Protein AF-X1GPV7-F1 (afdb_monomer_lite)

Foldseek 3Di:
DCVPQVQFQDQCCVVVNQADPVRQGDPDGTNCVSVCLVVWAQKKKKWWAAQNDIWIFMGGNVVVVVCVVVVHPDDDTHTDDPVRDCQQPDDQNDGDDHTDMDIDGPRTDPPPDDPLLVVLLVVLVFFVCDDVVNPHWDDDSNHTRDNCSVPPLCQFQEKEWEDPVQVVSPVNHDPVRHPYYDYDYQWDWDDDPVGIDIFGKGWMKTFGPDLVSQDDPPDRQLAEFEAESRGTDGTHPLVVDPPPDPRSSGMGIYMYGHD

Organism: NCBI:txid412755

Radius of gyration: 21.91 Å; chains: 1; bounding box: 56×46×63 Å

Structure (mmCIF, N/CA/C/O backbone):
data_AF-X1GPV7-F1
#
_entry.id   AF-X1GPV7-F1
#
loop_
_atom_site.group_PDB
_atom_site.id
_atom_site.type_symbol
_atom_site.label_atom_id
_atom_site.label_alt_id
_atom_site.label_comp_id
_atom_site.label_asym_id
_atom_site.label_entity_id
_atom_site.label_seq_id
_atom_site.pdbx_PDB_ins_code
_atom_site.Cartn_x
_atom_site.Cartn_y
_atom_site.Cartn_z
_atom_site.occupancy
_atom_site.B_iso_or_equiv
_atom_site.auth_seq_id
_atom_site.auth_comp_id
_atom_site.auth_asym_id
_atom_site.auth_atom_id
_atom_site.pdbx_PDB_model_num
ATOM 1 N N . MET A 1 1 ? 16.821 -10.911 -16.743 1.00 67.69 1 MET A N 1
ATOM 2 C CA . MET A 1 1 ? 15.835 -9.874 -17.139 1.00 67.69 1 MET A CA 1
ATOM 3 C C . MET A 1 1 ? 14.692 -10.424 -18.002 1.00 67.69 1 MET A C 1
ATOM 5 O O . MET A 1 1 ? 13.543 -10.336 -17.578 1.00 67.69 1 MET A O 1
ATOM 9 N N . ASN A 1 2 ? 14.990 -11.048 -19.150 1.00 68.81 2 ASN A N 1
ATOM 10 C CA . ASN A 1 2 ? 13.993 -11.491 -20.143 1.00 68.81 2 ASN A CA 1
ATOM 11 C C . ASN A 1 2 ? 12.962 -12.504 -19.619 1.00 68.81 2 ASN A C 1
ATOM 13 O O . ASN A 1 2 ? 11.771 -12.256 -19.743 1.00 68.81 2 ASN A O 1
ATOM 17 N N . GLY A 1 3 ? 13.394 -13.586 -18.962 1.00 66.88 3 GLY A N 1
ATOM 18 C CA . GLY A 1 3 ? 12.487 -14.616 -18.423 1.00 66.88 3 GLY A CA 1
ATOM 19 C C . GLY A 1 3 ? 11.784 -14.255 -17.108 1.00 66.88 3 GLY A C 1
ATOM 20 O O . GLY A 1 3 ? 11.125 -15.102 -16.520 1.00 66.88 3 GLY A O 1
ATOM 21 N N . LYS A 1 4 ? 11.974 -13.029 -16.596 1.00 72.38 4 LYS A N 1
ATOM 22 C CA . LYS A 1 4 ? 11.347 -12.568 -15.347 1.00 72.38 4 LYS A CA 1
ATOM 23 C C . LYS A 1 4 ? 10.620 -11.250 -15.540 1.00 72.38 4 LYS A C 1
ATOM 25 O O . LYS A 1 4 ? 9.398 -11.229 -15.521 1.00 72.38 4 LYS A O 1
ATOM 30 N N . TYR A 1 5 ? 11.334 -10.131 -15.688 1.00 72.75 5 TYR A N 1
ATOM 31 C CA . TYR A 1 5 ? 10.710 -8.803 -15.713 1.00 72.75 5 TYR A CA 1
ATOM 32 C C . TYR A 1 5 ? 9.799 -8.635 -16.936 1.00 72.75 5 TYR A C 1
ATOM 34 O O . T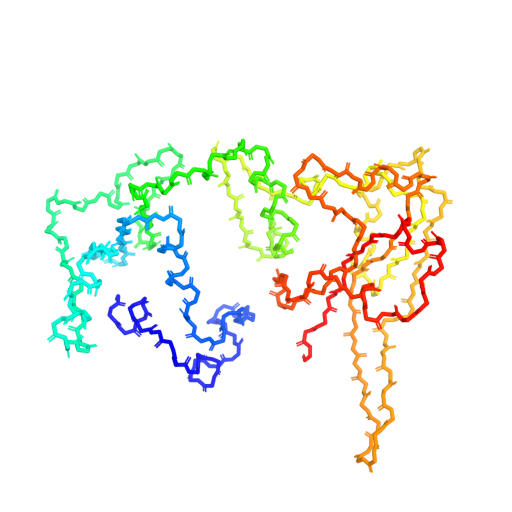YR A 1 5 ? 8.635 -8.290 -16.757 1.00 72.75 5 TYR A O 1
ATOM 42 N N . LEU A 1 6 ? 10.285 -8.977 -18.134 1.00 75.75 6 LEU A N 1
ATOM 43 C CA . LEU A 1 6 ? 9.532 -8.833 -19.387 1.00 75.75 6 LEU A CA 1
ATOM 44 C C . LEU A 1 6 ? 8.440 -9.891 -19.588 1.00 75.75 6 LEU A C 1
ATOM 46 O O . LEU A 1 6 ? 7.520 -9.677 -20.371 1.00 75.75 6 LEU A O 1
ATOM 50 N N . THR A 1 7 ? 8.494 -11.011 -18.868 1.00 73.69 7 THR A N 1
ATOM 51 C CA . THR A 1 7 ? 7.425 -12.011 -18.898 1.00 73.69 7 THR A CA 1
ATOM 52 C C . THR A 1 7 ? 6.239 -11.521 -18.062 1.00 73.69 7 THR A C 1
ATOM 54 O O . THR A 1 7 ? 6.353 -11.247 -16.858 1.00 73.69 7 THR A O 1
ATOM 57 N N . VAL A 1 8 ? 5.083 -11.385 -18.709 1.00 77.31 8 VAL A N 1
ATOM 58 C CA . VAL A 1 8 ? 3.819 -10.929 -18.115 1.00 77.31 8 VAL A CA 1
ATOM 59 C C . VAL A 1 8 ? 2.678 -11.840 -18.562 1.00 77.31 8 VAL A C 1
ATOM 61 O O . VAL A 1 8 ? 2.784 -12.514 -19.579 1.00 77.31 8 VAL A O 1
ATOM 64 N N . GLY A 1 9 ? 1.587 -11.880 -17.798 1.00 73.31 9 GLY A N 1
ATOM 65 C CA . GLY A 1 9 ? 0.371 -12.609 -18.172 1.00 73.31 9 GLY A CA 1
ATOM 66 C C . GLY A 1 9 ? 0.375 -14.110 -17.865 1.00 73.31 9 GLY A C 1
ATOM 67 O O . GLY A 1 9 ? -0.641 -14.757 -18.091 1.00 73.31 9 GLY A O 1
ATOM 68 N N . TYR A 1 10 ? 1.456 -14.657 -17.305 1.00 76.56 10 TYR A N 1
ATOM 69 C CA . TYR A 1 10 ? 1.544 -16.065 -16.901 1.00 76.56 10 TYR A CA 1
ATOM 70 C C . TYR A 1 10 ? 1.054 -16.288 -15.466 1.00 76.56 10 TYR A C 1
ATOM 72 O O . TYR A 1 10 ? 1.092 -15.373 -14.643 1.00 76.56 10 TYR A O 1
ATOM 80 N N . GLU A 1 11 ? 0.619 -17.505 -15.134 1.00 81.12 11 GLU A N 1
ATOM 81 C CA . GLU A 1 11 ? 0.198 -17.856 -13.775 1.00 81.12 11 GLU A CA 1
ATOM 82 C C . GLU A 1 11 ? 1.393 -18.027 -12.835 1.00 81.12 11 GLU A C 1
ATOM 84 O O . GLU A 1 11 ? 1.861 -19.129 -12.558 1.00 81.12 11 GLU A O 1
ATOM 89 N N . LYS A 1 12 ? 1.892 -16.902 -12.325 1.00 80.88 12 LYS A N 1
ATOM 90 C CA . LYS A 1 12 ? 3.106 -16.854 -11.516 1.00 80.88 12 LYS A CA 1
ATOM 91 C C . LYS A 1 12 ? 3.065 -17.812 -10.329 1.00 80.88 12 LYS A C 1
ATOM 93 O O . LYS A 1 12 ? 4.035 -18.517 -10.116 1.00 80.88 12 LYS A O 1
ATOM 98 N N . ARG A 1 13 ? 1.964 -17.846 -9.576 1.00 82.06 13 ARG A N 1
ATOM 99 C CA . ARG A 1 13 ? 1.864 -18.694 -8.374 1.00 82.06 13 ARG A CA 1
ATOM 100 C C . ARG A 1 13 ? 1.751 -20.186 -8.693 1.00 82.06 13 ARG A C 1
ATOM 102 O O . ARG A 1 13 ? 2.217 -21.009 -7.921 1.00 82.06 13 ARG A O 1
ATOM 109 N N . THR A 1 14 ? 1.183 -20.525 -9.847 1.00 82.31 14 THR A N 1
ATOM 110 C CA . THR A 1 14 ? 1.118 -21.909 -10.328 1.00 82.31 14 THR A CA 1
ATOM 111 C C . THR A 1 14 ? 2.509 -22.410 -10.728 1.00 82.31 14 THR A C 1
ATOM 113 O O . THR A 1 14 ? 2.840 -23.564 -10.487 1.00 82.31 14 THR A O 1
ATOM 116 N N . ILE A 1 15 ? 3.336 -21.539 -11.322 1.00 81.06 15 ILE A N 1
ATOM 117 C CA . ILE A 1 15 ? 4.656 -21.903 -11.864 1.00 81.06 15 ILE A CA 1
ATOM 118 C C . ILE A 1 15 ? 5.785 -21.748 -10.835 1.00 81.06 15 ILE A C 1
ATOM 120 O O . ILE A 1 15 ? 6.639 -22.619 -10.720 1.00 81.06 15 ILE A O 1
ATOM 124 N N . GLU A 1 16 ? 5.819 -20.632 -10.107 1.00 81.38 16 GLU A N 1
ATOM 125 C CA . GLU A 1 16 ? 6.878 -20.290 -9.141 1.00 81.38 16 GLU A CA 1
ATOM 126 C C . GLU A 1 16 ? 6.516 -20.686 -7.700 1.00 81.38 16 GLU A C 1
ATOM 128 O O . GLU A 1 16 ? 7.307 -20.462 -6.787 1.00 81.38 16 GLU A O 1
ATOM 133 N N . GLY A 1 17 ? 5.331 -21.264 -7.486 1.00 84.19 17 GLY A N 1
ATOM 134 C CA . GLY A 1 17 ? 4.800 -21.571 -6.163 1.00 84.19 17 GLY A CA 1
ATOM 135 C C . GLY A 1 17 ? 4.195 -20.355 -5.460 1.00 84.19 17 GLY A C 1
ATOM 136 O O . GLY A 1 17 ? 4.092 -19.257 -6.008 1.00 84.19 17 GLY A O 1
ATOM 137 N N . ASP A 1 18 ? 3.761 -20.550 -4.217 1.00 86.38 18 ASP A N 1
ATOM 138 C CA . ASP A 1 18 ? 3.032 -19.522 -3.471 1.00 86.38 18 ASP A CA 1
ATOM 139 C C . ASP A 1 18 ? 3.912 -18.534 -2.706 1.00 86.38 18 ASP A C 1
ATOM 141 O O . ASP A 1 18 ? 3.433 -17.460 -2.332 1.00 86.38 18 ASP A O 1
ATOM 145 N N . ASN A 1 19 ? 5.191 -18.858 -2.521 1.00 87.50 19 ASN A N 1
ATOM 146 C CA . ASN A 1 19 ? 6.132 -18.110 -1.696 1.00 87.50 19 ASN A CA 1
ATOM 147 C C . ASN A 1 19 ? 7.397 -17.750 -2.486 1.00 87.50 19 ASN A C 1
ATOM 149 O O . ASN A 1 19 ? 7.758 -18.409 -3.456 1.00 87.50 19 ASN A O 1
ATOM 153 N N . THR A 1 20 ? 8.079 -16.683 -2.078 1.00 83.50 20 THR A N 1
ATOM 154 C CA . THR A 1 20 ? 9.453 -16.401 -2.509 1.00 83.50 20 THR A CA 1
ATOM 155 C C . THR A 1 20 ? 10.418 -17.438 -1.932 1.00 83.50 20 THR A C 1
ATOM 157 O O . THR A 1 20 ? 10.082 -18.096 -0.952 1.00 83.50 20 THR A O 1
ATOM 160 N N . ASN A 1 21 ? 11.651 -17.493 -2.445 1.00 82.06 21 ASN A N 1
ATOM 161 C CA . ASN A 1 21 ? 12.720 -18.333 -1.885 1.00 82.06 21 ASN A CA 1
ATOM 162 C C . ASN A 1 21 ? 12.944 -18.103 -0.376 1.00 82.06 21 ASN A C 1
ATOM 164 O O . ASN A 1 21 ? 13.187 -19.055 0.349 1.00 82.06 21 ASN A O 1
ATOM 168 N N . GLU A 1 22 ? 12.762 -16.865 0.096 1.00 81.88 22 GLU A N 1
ATOM 169 C CA . GLU A 1 22 ? 12.860 -16.478 1.515 1.00 81.88 22 GLU A CA 1
ATOM 170 C C . GLU A 1 22 ? 11.546 -16.694 2.302 1.00 81.88 22 GLU A C 1
ATOM 172 O O . GLU A 1 22 ? 11.302 -16.064 3.324 1.00 81.88 22 GLU A O 1
ATOM 177 N N . GLY A 1 23 ? 10.618 -17.511 1.794 1.00 82.88 23 GLY A N 1
ATOM 178 C CA . GLY A 1 23 ? 9.393 -17.911 2.502 1.00 82.88 23 GLY A CA 1
ATOM 179 C C . GLY A 1 23 ? 8.228 -16.912 2.492 1.00 82.88 23 GLY A C 1
ATOM 180 O O . GLY A 1 23 ? 7.103 -17.298 2.793 1.00 82.88 23 GLY A O 1
ATOM 181 N N . ARG A 1 24 ? 8.432 -15.653 2.087 1.00 85.31 24 ARG A N 1
ATOM 182 C CA . ARG A 1 24 ? 7.348 -14.655 2.016 1.00 85.31 24 ARG A CA 1
ATOM 183 C C . ARG A 1 24 ? 6.301 -14.993 0.938 1.00 85.31 24 ARG A C 1
ATOM 185 O O . ARG A 1 24 ? 6.681 -15.196 -0.218 1.00 85.31 24 ARG A O 1
ATOM 192 N N . PRO A 1 25 ? 4.990 -14.902 1.223 1.00 86.19 25 PRO A N 1
ATOM 193 C CA . PRO A 1 25 ? 3.949 -15.100 0.217 1.00 86.19 25 PRO A CA 1
ATOM 194 C C . PRO A 1 25 ? 4.053 -14.160 -0.992 1.00 86.19 25 PRO A C 1
ATOM 196 O O . PRO A 1 25 ? 4.211 -12.938 -0.878 1.00 86.19 25 PRO A O 1
ATOM 199 N N . LEU A 1 26 ? 3.903 -14.719 -2.195 1.00 85.56 26 LEU A N 1
ATOM 200 C CA . LEU A 1 26 ? 3.892 -13.957 -3.440 1.00 85.56 26 LEU A CA 1
ATOM 201 C C . LEU A 1 26 ? 2.617 -13.116 -3.555 1.00 85.56 26 LEU A C 1
ATOM 203 O O . LEU A 1 26 ? 1.510 -13.638 -3.703 1.00 85.56 26 LEU A O 1
ATOM 207 N N . MET A 1 27 ? 2.776 -11.793 -3.611 1.00 84.38 27 MET A N 1
ATOM 208 C CA . MET A 1 27 ? 1.659 -10.860 -3.815 1.00 84.38 27 MET A CA 1
ATOM 209 C C . MET A 1 27 ? 1.085 -10.912 -5.233 1.00 84.38 27 MET A C 1
ATOM 211 O O . MET A 1 27 ? -0.126 -10.903 -5.419 1.00 84.38 27 MET A O 1
ATOM 215 N N . GLY A 1 28 ? 1.932 -10.960 -6.262 1.00 80.06 28 GLY A N 1
ATOM 216 C CA . GLY A 1 28 ? 1.491 -10.903 -7.658 1.00 80.06 28 GLY A CA 1
ATOM 217 C C . GLY A 1 28 ? 1.068 -12.267 -8.205 1.00 80.06 28 GLY A C 1
ATOM 218 O O . GLY A 1 28 ? 1.844 -13.212 -8.134 1.00 80.06 28 GLY A O 1
ATOM 219 N N . ARG A 1 29 ? -0.120 -12.349 -8.821 1.00 80.69 29 ARG A N 1
ATOM 220 C CA . ARG A 1 29 ? -0.617 -13.581 -9.466 1.00 80.69 29 ARG A CA 1
ATOM 221 C C . ARG A 1 29 ? -0.192 -13.733 -10.930 1.00 80.69 29 ARG A C 1
ATOM 223 O O . ARG A 1 29 ? 0.097 -14.844 -11.346 1.00 80.69 29 ARG A O 1
ATOM 230 N N . LYS A 1 30 ? -0.172 -12.636 -11.707 1.00 80.75 30 LYS A N 1
ATOM 231 C CA . LYS A 1 30 ? 0.012 -12.679 -13.178 1.00 80.75 30 LYS A CA 1
ATOM 232 C C . LYS A 1 30 ? 1.163 -11.839 -13.750 1.00 80.75 30 LYS A C 1
ATOM 234 O O . LYS A 1 30 ? 1.358 -11.777 -14.957 1.00 80.75 30 LYS A O 1
ATOM 239 N N . GLY A 1 31 ? 1.873 -11.078 -12.918 1.00 75.19 31 GLY A N 1
ATOM 240 C CA . GLY A 1 31 ? 2.963 -10.198 -13.375 1.00 75.19 31 GLY A CA 1
ATOM 241 C C . GLY A 1 31 ? 2.551 -8.978 -14.224 1.00 75.19 31 GLY A C 1
ATOM 242 O O . GLY A 1 31 ? 3.400 -8.136 -14.491 1.00 75.19 31 GLY A O 1
ATOM 243 N N . ILE A 1 32 ? 1.268 -8.825 -14.582 1.00 81.50 32 ILE A N 1
ATOM 244 C CA . ILE A 1 32 ? 0.745 -7.721 -15.419 1.00 81.50 32 ILE A CA 1
ATOM 245 C C . ILE A 1 32 ? 0.948 -6.347 -14.765 1.00 81.50 32 ILE A C 1
ATOM 247 O O . ILE A 1 32 ? 1.122 -5.350 -15.458 1.00 81.50 32 ILE A O 1
ATOM 251 N N . GLY A 1 33 ? 1.003 -6.290 -13.429 1.00 81.81 33 GLY A N 1
ATOM 252 C CA . GLY A 1 33 ? 1.212 -5.045 -12.684 1.00 81.81 33 GLY A CA 1
ATOM 253 C C . GLY A 1 33 ? 2.478 -4.276 -13.078 1.00 81.81 33 GLY A C 1
ATOM 254 O O . GLY A 1 33 ? 2.520 -3.074 -12.890 1.00 81.81 33 GLY A O 1
ATOM 255 N N . LYS A 1 34 ? 3.482 -4.914 -13.690 1.00 85.94 34 LYS A N 1
ATOM 256 C CA . LYS A 1 34 ? 4.675 -4.215 -14.200 1.00 85.94 34 LYS A CA 1
ATOM 257 C C . LYS A 1 34 ? 4.334 -3.210 -15.309 1.00 85.94 34 LYS A C 1
ATOM 259 O O . LYS A 1 34 ? 4.955 -2.159 -15.399 1.00 85.94 34 LYS A O 1
ATOM 264 N N . LEU A 1 35 ? 3.307 -3.500 -16.111 1.00 85.12 35 LEU A N 1
ATOM 265 C CA . LEU A 1 35 ? 2.839 -2.615 -17.180 1.00 85.12 35 LEU A CA 1
ATOM 266 C C . LEU A 1 35 ? 2.042 -1.417 -16.654 1.00 85.12 35 LEU A C 1
ATOM 268 O O . LEU A 1 35 ? 1.809 -0.471 -17.404 1.00 85.12 35 LEU A O 1
ATOM 272 N N . SER A 1 36 ? 1.649 -1.407 -15.372 1.00 87.75 36 SER A N 1
ATOM 273 C CA . SER A 1 36 ? 0.927 -0.266 -14.802 1.00 87.75 36 SER A CA 1
ATOM 274 C C . SER A 1 36 ? 1.767 1.008 -14.807 1.00 87.75 36 SER A C 1
ATOM 276 O O . SER A 1 36 ? 1.207 2.094 -14.727 1.00 87.75 36 SER A O 1
ATOM 278 N N . LEU A 1 37 ? 3.091 0.909 -14.937 1.00 90.31 37 LEU A N 1
ATOM 279 C CA . LEU A 1 37 ? 3.972 2.067 -15.073 1.00 90.31 37 LEU A CA 1
ATOM 280 C C . LEU A 1 37 ? 3.631 2.915 -16.311 1.00 90.31 37 LEU A C 1
ATOM 282 O O . LEU A 1 37 ? 3.669 4.141 -16.245 1.00 90.31 37 LEU A O 1
ATOM 286 N N . PHE A 1 38 ? 3.161 2.296 -17.399 1.00 90.44 38 PHE A N 1
ATOM 287 C CA . PHE A 1 38 ? 2.701 3.031 -18.583 1.00 90.44 38 PHE A CA 1
ATOM 288 C C . PHE A 1 38 ? 1.393 3.797 -18.362 1.00 90.44 38 PHE A C 1
ATOM 290 O O . PHE A 1 38 ? 0.997 4.597 -19.210 1.00 90.44 38 PHE A O 1
ATOM 297 N N . SER A 1 39 ? 0.697 3.591 -17.239 1.00 89.00 39 SER A N 1
ATOM 298 C CA . SER A 1 39 ? -0.436 4.449 -16.871 1.00 89.00 39 SER A CA 1
ATOM 299 C C . SER A 1 39 ? 0.017 5.833 -16.401 1.00 89.00 39 SER A C 1
ATOM 301 O O . SER A 1 39 ? -0.750 6.782 -16.536 1.00 89.00 39 SER A O 1
ATOM 303 N N . ILE A 1 40 ? 1.264 5.964 -15.929 1.00 89.44 40 ILE A N 1
ATOM 304 C CA . ILE A 1 40 ? 1.781 7.193 -15.314 1.00 89.44 40 ILE A CA 1
ATOM 305 C C . ILE A 1 40 ? 2.924 7.857 -16.086 1.00 89.44 40 ILE A C 1
ATOM 307 O O . ILE A 1 40 ? 3.136 9.056 -15.939 1.00 89.44 40 ILE A O 1
ATOM 311 N N . ALA A 1 41 ? 3.634 7.119 -16.932 1.00 93.12 41 ALA A N 1
ATOM 312 C CA . ALA A 1 41 ? 4.772 7.627 -17.689 1.00 93.12 41 ALA A CA 1
ATOM 313 C C . ALA A 1 41 ? 4.794 7.047 -19.107 1.00 93.12 41 ALA A C 1
ATOM 315 O O . ALA A 1 41 ? 4.183 6.005 -19.370 1.00 93.12 41 ALA A O 1
ATOM 316 N N . ASN A 1 42 ? 5.472 7.730 -20.026 1.00 93.31 42 ASN A N 1
ATOM 317 C CA . ASN A 1 42 ? 5.653 7.244 -21.394 1.00 93.31 42 ASN A CA 1
ATOM 318 C C . ASN A 1 42 ? 6.961 6.470 -21.571 1.00 93.31 42 ASN A C 1
ATOM 320 O O . ASN A 1 42 ? 6.997 5.572 -22.412 1.00 93.31 42 ASN A O 1
ATOM 324 N N . ILE A 1 43 ? 7.997 6.767 -20.781 1.00 94.44 43 ILE A N 1
ATOM 325 C CA . ILE A 1 43 ? 9.314 6.134 -20.889 1.00 94.44 43 ILE A CA 1
ATOM 326 C C . ILE A 1 43 ? 9.642 5.411 -19.584 1.00 94.44 43 ILE A C 1
ATOM 328 O O . ILE A 1 43 ? 9.647 6.006 -18.506 1.00 94.44 43 ILE A O 1
ATOM 332 N N . ILE A 1 44 ? 9.914 4.111 -19.692 1.00 95.06 44 ILE A N 1
ATOM 333 C CA . ILE A 1 44 ? 10.264 3.237 -18.573 1.00 95.06 44 ILE A CA 1
ATOM 334 C C . ILE A 1 44 ? 11.632 2.624 -18.848 1.00 95.06 44 ILE A C 1
ATOM 336 O O . ILE A 1 44 ? 11.774 1.766 -19.723 1.00 95.06 44 ILE A O 1
ATOM 340 N N . ARG A 1 45 ? 12.625 3.034 -18.067 1.00 94.38 45 ARG A N 1
ATOM 341 C CA . ARG A 1 45 ? 13.960 2.444 -18.056 1.00 94.38 45 ARG A CA 1
ATOM 342 C C . ARG A 1 45 ? 14.066 1.452 -16.909 1.00 94.38 45 ARG A C 1
ATOM 344 O O . ARG A 1 45 ? 13.683 1.754 -15.781 1.00 94.38 45 ARG A O 1
ATOM 351 N N . VAL A 1 46 ? 14.573 0.263 -17.202 1.00 94.44 46 VAL A N 1
ATOM 352 C CA . VAL A 1 46 ? 14.789 -0.794 -16.214 1.00 94.44 46 VAL A CA 1
ATOM 353 C C . VAL A 1 46 ? 16.241 -1.200 -16.301 1.00 94.44 46 VAL A C 1
ATOM 355 O O . VAL A 1 46 ? 16.714 -1.556 -17.373 1.00 94.44 46 VAL A O 1
ATOM 358 N N . GLU A 1 47 ? 16.929 -1.181 -15.174 1.00 94.62 47 GLU A N 1
ATOM 359 C CA . GLU A 1 47 ? 18.313 -1.615 -15.055 1.00 94.62 47 GLU A CA 1
ATOM 360 C C . GLU A 1 47 ? 18.393 -2.643 -13.930 1.00 94.62 47 GLU A C 1
ATOM 362 O O . GLU A 1 47 ? 17.732 -2.503 -12.902 1.00 94.62 47 GLU A O 1
ATOM 367 N N . SER A 1 48 ? 19.183 -3.697 -14.104 1.00 93.62 48 SER A N 1
ATOM 368 C CA . SER A 1 48 ? 19.408 -4.731 -13.096 1.00 93.62 48 SER A CA 1
ATOM 369 C C . SER A 1 48 ? 20.898 -4.994 -12.939 1.00 93.62 48 SER A C 1
ATOM 371 O O . SER A 1 48 ? 21.616 -5.057 -13.933 1.00 93.62 48 SER A O 1
ATOM 373 N N . LEU A 1 49 ? 21.325 -5.193 -11.695 1.00 93.62 49 LEU A N 1
ATOM 374 C CA . LEU A 1 49 ? 22.669 -5.613 -11.321 1.00 93.62 49 LEU A CA 1
ATOM 375 C C . LEU A 1 49 ? 22.529 -6.925 -10.566 1.00 93.62 49 LEU A C 1
ATOM 377 O O . LEU A 1 49 ? 21.687 -7.032 -9.670 1.00 93.62 49 LEU A O 1
ATOM 381 N N . LYS A 1 50 ? 23.308 -7.923 -10.956 1.00 91.94 50 LYS A N 1
ATOM 382 C CA . LYS A 1 50 ? 23.409 -9.186 -10.238 1.00 91.94 50 LYS A CA 1
ATOM 383 C C . LYS A 1 50 ? 24.805 -9.748 -10.446 1.00 91.94 50 LYS A C 1
ATOM 385 O O . LYS A 1 50 ? 25.219 -9.895 -11.587 1.00 91.94 50 LYS A O 1
ATOM 390 N N . ASP A 1 51 ? 25.497 -10.061 -9.356 1.00 88.75 51 ASP A N 1
ATOM 391 C CA . ASP A 1 51 ? 26.810 -10.717 -9.373 1.00 88.75 51 ASP A CA 1
ATOM 392 C C . ASP A 1 51 ? 27.838 -9.960 -10.251 1.00 88.75 51 ASP A C 1
ATOM 394 O O . ASP A 1 51 ? 28.652 -10.555 -10.949 1.00 88.75 51 ASP A O 1
ATOM 398 N N . GLY A 1 52 ? 27.768 -8.620 -10.253 1.00 86.81 52 GLY A N 1
ATOM 399 C CA . GLY A 1 52 ? 28.620 -7.742 -11.069 1.00 86.81 52 GLY A CA 1
ATOM 400 C C . GLY A 1 52 ? 28.157 -7.532 -12.519 1.00 86.81 52 GLY A C 1
ATOM 401 O O . GLY A 1 52 ? 28.656 -6.629 -13.191 1.00 86.81 52 GLY A O 1
ATOM 402 N N . GLU A 1 53 ? 27.174 -8.295 -13.001 1.00 90.69 53 GLU A N 1
ATOM 403 C CA . GLU A 1 53 ? 26.624 -8.151 -14.350 1.00 90.69 53 GLU A CA 1
ATOM 404 C C . GLU A 1 53 ? 25.513 -7.098 -14.394 1.00 90.69 53 GLU A C 1
ATOM 406 O O . GLU A 1 53 ? 24.504 -7.189 -13.683 1.00 90.69 53 GLU A O 1
ATOM 411 N N . LYS A 1 54 ? 25.687 -6.097 -15.265 1.00 92.69 54 LYS A N 1
ATOM 412 C CA . LYS A 1 54 ? 24.704 -5.039 -15.508 1.00 92.69 54 LYS A CA 1
ATOM 413 C C . LYS A 1 54 ? 23.898 -5.344 -16.767 1.00 92.69 54 LYS A C 1
ATOM 415 O O . LYS A 1 54 ? 24.451 -5.653 -17.818 1.00 92.69 54 LYS A O 1
ATOM 420 N N . HIS A 1 55 ? 22.584 -5.185 -16.678 1.00 93.06 55 HIS A N 1
ATOM 421 C CA . HIS A 1 55 ? 21.685 -5.243 -17.826 1.00 93.06 55 HIS A CA 1
ATOM 422 C C . HIS A 1 55 ? 20.696 -4.092 -17.771 1.00 93.06 55 HIS A C 1
ATOM 424 O O . HIS A 1 55 ? 20.150 -3.807 -16.706 1.00 93.06 55 HIS A O 1
ATOM 430 N N . GLY A 1 56 ? 20.392 -3.491 -18.916 1.00 94.00 56 GLY A N 1
ATOM 431 C CA . GLY A 1 56 ? 19.394 -2.437 -18.995 1.00 94.00 56 GLY A CA 1
ATOM 432 C C . GLY A 1 56 ? 18.566 -2.511 -20.262 1.00 94.00 56 GLY A C 1
ATOM 433 O O . GLY A 1 56 ? 19.004 -3.024 -21.291 1.00 94.00 56 GLY A O 1
ATOM 434 N N . LEU A 1 57 ? 17.345 -2.005 -20.165 1.00 94.00 57 LEU A N 1
ATOM 435 C CA . LEU A 1 57 ? 16.467 -1.789 -21.302 1.00 94.00 57 LEU A CA 1
ATOM 436 C C . LEU A 1 57 ? 15.620 -0.545 -21.092 1.00 94.00 57 LEU A C 1
ATOM 438 O O . LEU A 1 57 ? 15.338 -0.140 -19.961 1.00 94.00 57 LEU A O 1
ATOM 442 N N . GLU A 1 58 ? 15.145 -0.003 -22.201 1.00 93.56 58 GLU A N 1
ATOM 443 C CA . GLU A 1 58 ? 14.193 1.092 -22.218 1.00 93.56 58 GLU A CA 1
ATOM 444 C C . GLU A 1 58 ? 12.950 0.713 -23.022 1.00 93.56 58 GLU A C 1
ATOM 446 O O . GLU A 1 58 ? 13.002 0.084 -24.086 1.00 93.56 58 GLU A O 1
ATOM 451 N N . MET A 1 59 ? 11.795 1.091 -22.488 1.00 92.56 59 MET A N 1
ATOM 452 C CA . MET A 1 59 ? 10.508 0.898 -23.130 1.00 92.56 59 MET A CA 1
ATOM 453 C C . MET A 1 59 ? 9.795 2.232 -23.297 1.00 92.56 59 MET A C 1
ATOM 455 O O . MET A 1 59 ? 9.732 3.025 -22.360 1.00 92.56 59 MET A O 1
ATOM 459 N N . SER A 1 60 ? 9.197 2.433 -24.472 1.00 92.25 60 SER A N 1
ATOM 460 C CA . SER A 1 60 ? 8.372 3.602 -24.779 1.00 92.25 60 SER A CA 1
ATOM 461 C C . SER A 1 60 ? 6.939 3.173 -25.071 1.00 92.25 60 SER A C 1
ATOM 463 O O . SER A 1 60 ? 6.700 2.285 -25.892 1.00 92.25 60 SER A O 1
ATOM 465 N N . ALA A 1 61 ? 5.979 3.832 -24.424 1.00 90.75 61 ALA A N 1
ATOM 466 C CA . ALA A 1 61 ? 4.557 3.630 -24.673 1.00 90.75 61 ALA A CA 1
ATOM 467 C C . ALA A 1 61 ? 4.181 3.925 -26.133 1.00 90.75 61 ALA A C 1
ATOM 469 O O . ALA A 1 61 ? 3.304 3.265 -26.686 1.00 90.75 61 ALA A O 1
ATOM 470 N N . GLU A 1 62 ? 4.830 4.912 -26.752 1.00 90.62 62 GLU A N 1
ATOM 471 C CA . GLU A 1 62 ? 4.588 5.292 -28.145 1.00 90.62 62 GLU A CA 1
ATOM 472 C C . GLU A 1 62 ? 5.092 4.212 -29.097 1.00 90.62 62 GLU A C 1
ATOM 474 O O . GLU A 1 62 ? 4.308 3.700 -29.892 1.00 90.62 62 GLU A O 1
ATOM 479 N N . LYS A 1 63 ? 6.340 3.753 -28.927 1.00 89.81 63 LYS A N 1
ATOM 480 C CA . LYS A 1 63 ? 6.903 2.661 -29.739 1.00 89.81 63 LYS A CA 1
ATOM 481 C C . LYS A 1 63 ? 6.084 1.375 -29.617 1.00 89.81 63 LYS A C 1
ATOM 483 O O . LYS A 1 63 ? 5.845 0.697 -30.609 1.00 89.81 63 LYS A O 1
ATOM 488 N N . ILE A 1 64 ? 5.602 1.051 -28.414 1.00 88.31 64 ILE A N 1
ATOM 489 C CA . ILE A 1 64 ? 4.711 -0.100 -28.209 1.00 88.31 64 ILE A CA 1
ATOM 490 C C . ILE A 1 64 ? 3.415 0.066 -29.018 1.00 88.31 64 ILE A C 1
ATOM 492 O O . ILE A 1 64 ? 2.989 -0.875 -29.685 1.00 88.31 64 ILE A O 1
ATOM 496 N N . LYS A 1 65 ? 2.791 1.251 -28.994 1.00 87.62 65 LYS A N 1
ATOM 497 C CA . LYS A 1 65 ? 1.573 1.527 -29.775 1.00 87.62 65 LYS A CA 1
ATOM 498 C C . LYS A 1 65 ? 1.818 1.457 -31.282 1.00 87.62 65 LYS A C 1
ATOM 500 O O . LYS A 1 65 ? 0.963 0.940 -31.993 1.00 87.62 65 LYS A O 1
ATOM 505 N N . GLU A 1 66 ? 2.955 1.958 -31.755 1.00 88.94 66 GLU A N 1
ATOM 506 C CA . GLU A 1 66 ? 3.346 1.889 -33.167 1.00 88.94 66 GLU A CA 1
ATOM 507 C C . GLU A 1 66 ? 3.546 0.450 -33.645 1.00 88.94 66 GLU A C 1
ATOM 509 O O . GLU A 1 66 ? 3.116 0.095 -34.737 1.00 88.94 66 GLU A O 1
ATOM 514 N N . GLU A 1 67 ? 4.173 -0.406 -32.840 1.00 87.75 67 GLU A N 1
ATOM 515 C CA . GLU A 1 67 ? 4.333 -1.814 -33.209 1.00 87.75 67 GLU A CA 1
ATOM 516 C C . GLU A 1 67 ? 2.985 -2.544 -33.244 1.00 87.75 67 GLU A C 1
ATOM 518 O O . GLU A 1 67 ? 2.705 -3.284 -34.188 1.00 87.75 67 GLU A O 1
ATOM 523 N N . ILE A 1 68 ? 2.099 -2.256 -32.284 1.00 86.19 68 ILE A N 1
ATOM 524 C CA . ILE A 1 68 ? 0.732 -2.794 -32.280 1.00 86.19 68 ILE A CA 1
ATOM 525 C C . ILE A 1 68 ? -0.046 -2.333 -33.522 1.00 86.19 68 ILE A C 1
ATOM 527 O O . ILE A 1 68 ? -0.733 -3.145 -34.141 1.00 86.19 68 ILE A O 1
ATOM 531 N N . SER A 1 69 ? 0.061 -1.059 -33.921 1.00 86.69 69 SER A N 1
ATOM 532 C CA . SER A 1 69 ? -0.665 -0.533 -35.088 1.00 86.69 69 SER A CA 1
ATOM 533 C C . SER A 1 69 ? -0.166 -1.105 -36.418 1.00 86.69 69 SER A C 1
ATOM 535 O O . SER A 1 69 ? -0.947 -1.220 -37.360 1.00 86.69 69 SER A O 1
ATOM 537 N N . LYS A 1 70 ? 1.098 -1.541 -36.480 1.00 88.38 70 LYS A N 1
ATOM 538 C CA . LYS A 1 70 ? 1.670 -2.291 -37.613 1.00 88.38 70 LYS A CA 1
ATOM 539 C C . LYS A 1 70 ? 1.272 -3.775 -37.628 1.00 88.38 70 LYS A C 1
ATOM 541 O O . LYS A 1 70 ? 1.680 -4.499 -38.530 1.00 88.38 70 LYS A O 1
ATOM 546 N N . GLY A 1 71 ? 0.504 -4.244 -36.641 1.00 82.69 71 GLY A N 1
ATOM 547 C CA . GLY A 1 71 ? 0.114 -5.648 -36.502 1.00 82.69 71 GLY A CA 1
ATOM 548 C C . GLY A 1 71 ? 1.202 -6.549 -35.907 1.00 82.69 71 GLY A C 1
ATOM 549 O O . GLY A 1 71 ? 1.029 -7.769 -35.869 1.00 82.69 71 GLY A O 1
ATOM 550 N N . ASN A 1 72 ? 2.308 -5.982 -35.411 1.00 78.50 72 ASN A N 1
ATOM 551 C CA . ASN A 1 72 ? 3.356 -6.751 -34.751 1.00 78.50 72 ASN A CA 1
ATOM 552 C C . ASN A 1 72 ? 2.923 -7.123 -33.331 1.00 78.50 72 ASN A C 1
ATOM 554 O O . ASN A 1 72 ? 2.661 -6.271 -32.485 1.00 78.50 72 ASN A O 1
ATOM 558 N N . GLN A 1 73 ? 2.908 -8.424 -33.045 1.00 72.94 73 GLN A N 1
ATOM 559 C CA . GLN A 1 73 ? 2.590 -8.942 -31.709 1.00 72.94 73 GLN A CA 1
ATOM 560 C C . GLN A 1 73 ? 3.818 -9.031 -30.787 1.00 72.94 73 GLN A C 1
ATOM 562 O O . GLN A 1 73 ? 3.675 -9.213 -29.581 1.00 72.94 73 GLN A O 1
ATOM 567 N N . ASN A 1 74 ? 5.027 -8.881 -31.339 1.00 76.31 74 ASN A N 1
ATOM 568 C CA . ASN A 1 74 ? 6.288 -9.076 -30.626 1.00 76.31 74 ASN A CA 1
ATOM 569 C C . ASN A 1 74 ? 7.060 -7.759 -30.484 1.00 76.31 74 ASN A C 1
ATOM 571 O O . ASN A 1 74 ? 7.941 -7.459 -31.288 1.00 76.31 74 ASN A O 1
ATOM 575 N N . TYR A 1 75 ? 6.770 -6.996 -29.430 1.00 78.38 75 TYR A N 1
ATOM 576 C CA . TYR A 1 75 ? 7.588 -5.843 -29.052 1.00 78.38 75 TYR A CA 1
ATOM 577 C C . TYR A 1 75 ? 8.862 -6.297 -28.327 1.00 78.38 75 TYR A C 1
ATOM 579 O O . TYR A 1 75 ? 8.798 -7.017 -27.328 1.00 78.38 75 TYR A O 1
ATOM 587 N N . LYS A 1 76 ? 10.025 -5.844 -28.804 1.00 82.75 76 LYS A N 1
ATOM 588 C CA . LYS A 1 76 ? 11.320 -6.038 -28.141 1.00 82.75 76 LYS A CA 1
ATOM 589 C C . LYS A 1 76 ? 11.828 -4.681 -27.644 1.00 82.75 76 LYS A C 1
ATOM 591 O O . LYS A 1 76 ? 12.103 -3.821 -28.478 1.00 82.75 76 LYS A O 1
ATOM 596 N N . PRO A 1 77 ? 11.944 -4.469 -26.321 1.00 84.94 77 PRO A N 1
ATOM 597 C CA . PRO A 1 77 ? 12.546 -3.258 -25.774 1.00 84.94 77 PRO A CA 1
ATOM 598 C C . PRO A 1 77 ? 13.959 -3.033 -26.312 1.00 84.94 77 PRO A C 1
ATOM 600 O O . PRO A 1 77 ? 14.686 -4.000 -26.550 1.00 84.94 77 PRO A O 1
ATOM 603 N N . ALA A 1 78 ? 14.355 -1.768 -26.457 1.00 85.75 78 ALA A N 1
ATOM 604 C CA . ALA A 1 78 ? 15.724 -1.440 -26.828 1.00 85.75 78 ALA A CA 1
ATOM 605 C C . ALA A 1 78 ? 16.649 -1.765 -25.640 1.00 85.75 78 ALA A C 1
ATOM 607 O O . ALA A 1 78 ? 16.357 -1.310 -24.527 1.00 85.75 78 ALA A O 1
ATOM 608 N N . PRO A 1 79 ? 17.716 -2.564 -25.827 1.00 91.12 79 PRO A N 1
ATOM 609 C CA . PRO A 1 79 ? 18.735 -2.721 -24.798 1.00 91.12 79 PRO A CA 1
ATOM 610 C C . PRO A 1 79 ? 19.444 -1.382 -24.575 1.00 91.12 79 PRO A C 1
ATOM 612 O O . PRO A 1 79 ? 19.543 -0.572 -25.495 1.00 91.12 79 PRO A O 1
ATOM 615 N N . LEU A 1 80 ? 19.922 -1.160 -23.355 1.00 90.12 80 LEU A N 1
ATOM 616 C CA . LEU A 1 80 ? 20.837 -0.062 -23.065 1.00 90.12 80 LEU A CA 1
ATOM 617 C C . LEU A 1 80 ? 22.273 -0.522 -23.291 1.00 90.12 80 LEU A C 1
ATOM 619 O O . LEU A 1 80 ? 22.638 -1.628 -22.881 1.00 90.12 80 LEU A O 1
ATOM 623 N N . ASP A 1 81 ? 23.074 0.340 -23.908 1.00 88.94 81 ASP A N 1
ATOM 624 C CA . ASP A 1 81 ? 24.506 0.119 -24.044 1.00 88.94 81 ASP A CA 1
ATOM 625 C C . ASP A 1 81 ? 25.197 0.280 -22.685 1.00 88.94 81 ASP A C 1
ATOM 627 O O . ASP A 1 81 ? 24.732 1.014 -21.813 1.00 88.94 81 ASP A O 1
ATOM 631 N N . ASN A 1 82 ? 26.344 -0.381 -22.496 1.00 81.50 82 ASN A N 1
ATOM 632 C CA . ASN A 1 82 ? 27.064 -0.363 -21.214 1.00 81.50 82 ASN A CA 1
ATOM 633 C C . ASN A 1 82 ? 27.416 1.054 -20.727 1.00 81.50 82 ASN A C 1
ATOM 635 O O . ASN A 1 82 ? 27.499 1.264 -19.521 1.00 81.50 82 ASN A O 1
ATOM 639 N N . GLY A 1 83 ? 27.628 2.002 -21.646 1.00 84.44 83 GLY A N 1
ATOM 640 C CA . GLY A 1 83 ? 27.916 3.402 -21.319 1.00 84.44 83 GLY A CA 1
ATOM 641 C C . GLY A 1 83 ? 26.709 4.194 -20.806 1.00 84.44 83 GLY A C 1
ATOM 642 O O . GLY A 1 83 ? 26.906 5.217 -20.161 1.00 84.44 83 GLY A O 1
ATOM 643 N N . ASP A 1 84 ? 25.487 3.710 -21.044 1.00 88.75 84 ASP A N 1
ATOM 644 C CA . ASP A 1 84 ? 24.237 4.352 -20.614 1.00 88.75 84 ASP A CA 1
ATOM 645 C C . ASP A 1 84 ? 23.678 3.756 -19.310 1.00 88.75 84 ASP A C 1
ATOM 647 O O . ASP A 1 84 ? 22.643 4.208 -18.804 1.00 88.75 84 ASP A O 1
ATOM 651 N N . LEU A 1 85 ? 24.326 2.710 -18.781 1.00 91.06 85 LEU A N 1
ATOM 652 C CA . LEU A 1 85 ? 23.940 2.059 -17.533 1.00 91.06 85 LEU A CA 1
ATOM 653 C C . LEU A 1 85 ? 24.449 2.868 -16.342 1.00 91.06 85 LEU A C 1
ATOM 655 O O . LEU A 1 85 ? 25.648 3.052 -16.162 1.00 91.06 85 LEU A O 1
ATOM 659 N N . THR A 1 86 ? 23.519 3.267 -15.487 1.00 92.38 86 THR A N 1
ATOM 660 C CA . THR A 1 86 ? 23.750 4.113 -14.310 1.00 92.38 86 THR A CA 1
ATOM 661 C C . THR A 1 86 ? 23.502 3.372 -13.001 1.00 92.38 86 THR A C 1
ATOM 663 O O . THR A 1 86 ? 23.558 3.968 -11.931 1.00 92.38 86 THR A O 1
ATOM 666 N N . ILE A 1 87 ? 23.160 2.080 -13.038 1.00 91.88 87 ILE A N 1
ATOM 667 C CA . ILE A 1 87 ? 22.614 1.364 -11.875 1.00 91.88 87 ILE A CA 1
ATOM 668 C C . ILE A 1 87 ? 23.491 1.385 -10.609 1.00 91.88 87 ILE A C 1
ATOM 670 O O . ILE A 1 87 ? 22.960 1.354 -9.497 1.00 91.88 87 ILE A O 1
ATOM 674 N N . ASP A 1 88 ? 24.806 1.459 -10.769 1.00 89.56 88 ASP A N 1
ATOM 675 C CA . ASP A 1 88 ? 25.808 1.537 -9.702 1.00 89.56 88 ASP A CA 1
ATOM 676 C C . ASP A 1 88 ? 26.162 2.973 -9.285 1.00 89.56 88 ASP A C 1
ATOM 678 O O . ASP A 1 88 ? 26.857 3.174 -8.284 1.00 89.56 88 ASP A O 1
ATOM 682 N N . GLU A 1 89 ? 25.652 3.973 -10.004 1.00 91.00 89 GLU A N 1
ATOM 683 C CA . GLU A 1 89 ? 25.697 5.370 -9.585 1.00 91.00 89 GLU A CA 1
ATOM 684 C C . GLU A 1 89 ? 24.787 5.594 -8.377 1.00 91.00 89 GLU A C 1
ATOM 686 O O . GLU A 1 89 ? 23.740 4.956 -8.216 1.00 91.00 89 GLU A O 1
ATOM 691 N N . GLU A 1 90 ? 25.175 6.532 -7.524 1.00 89.56 90 GLU A N 1
ATOM 692 C CA . GLU A 1 90 ? 24.354 6.973 -6.405 1.00 89.56 90 GLU A CA 1
ATOM 693 C C . GLU A 1 90 ? 23.294 7.961 -6.903 1.00 89.56 90 GLU A C 1
ATOM 695 O O . GLU A 1 90 ? 23.621 9.017 -7.444 1.00 89.56 90 GLU A O 1
ATOM 700 N N . ILE A 1 91 ? 22.015 7.617 -6.730 1.00 82.50 91 ILE A N 1
ATOM 701 C CA . ILE A 1 91 ? 20.894 8.500 -7.070 1.00 82.50 91 ILE A CA 1
ATOM 702 C C . ILE A 1 91 ? 20.058 8.736 -5.815 1.00 82.50 91 ILE A C 1
ATOM 704 O O . ILE A 1 91 ? 19.479 7.811 -5.237 1.00 82.50 91 ILE A O 1
ATOM 708 N N . GLY A 1 92 ? 19.969 10.001 -5.403 1.00 78.88 92 GLY A N 1
ATOM 709 C CA . GLY A 1 92 ? 19.307 10.379 -4.158 1.00 78.88 92 GLY A CA 1
ATOM 710 C C . GLY A 1 92 ? 20.082 9.848 -2.955 1.00 78.88 92 GLY A C 1
ATOM 711 O O . GLY A 1 92 ? 21.179 10.315 -2.688 1.00 78.88 92 GLY A O 1
ATOM 712 N N . VAL A 1 93 ? 19.503 8.880 -2.239 1.00 76.56 93 VAL A N 1
ATOM 713 C CA . VAL A 1 93 ? 20.127 8.219 -1.073 1.00 76.56 93 VAL A CA 1
ATOM 714 C C . VAL A 1 93 ? 20.387 6.726 -1.303 1.00 76.56 93 VAL A C 1
ATOM 716 O O . VAL A 1 93 ? 20.581 5.973 -0.351 1.00 76.56 93 VAL A O 1
ATOM 719 N N . VAL A 1 94 ? 20.306 6.259 -2.554 1.00 85.00 94 VAL A N 1
ATOM 720 C CA . VAL A 1 94 ? 20.370 4.830 -2.883 1.00 85.00 94 VAL A CA 1
ATOM 721 C C . VAL A 1 94 ? 21.506 4.555 -3.858 1.00 85.00 94 VAL A C 1
ATOM 723 O O . VAL A 1 94 ? 21.586 5.154 -4.931 1.00 85.00 94 VAL A O 1
ATOM 726 N N . LYS A 1 95 ? 22.331 3.566 -3.506 1.00 89.88 95 LYS A N 1
ATOM 727 C CA . LYS A 1 95 ? 23.360 2.979 -4.364 1.00 89.88 95 LYS A CA 1
ATOM 728 C C . LYS A 1 95 ? 23.190 1.462 -4.404 1.00 89.88 95 LYS A C 1
ATOM 730 O O . LYS A 1 95 ? 23.108 0.822 -3.358 1.00 89.88 95 LYS A O 1
ATOM 735 N N . ILE A 1 96 ? 23.132 0.884 -5.605 1.00 91.31 96 ILE A N 1
ATOM 736 C CA . ILE A 1 96 ? 23.043 -0.571 -5.798 1.00 91.31 96 ILE A CA 1
ATOM 737 C C . ILE A 1 96 ? 24.463 -1.097 -6.020 1.00 91.31 96 ILE A C 1
ATOM 739 O O . ILE A 1 96 ? 25.138 -0.653 -6.942 1.00 91.31 96 ILE A O 1
ATOM 743 N N . ILE A 1 97 ? 24.919 -2.012 -5.160 1.00 88.62 97 ILE A N 1
ATOM 744 C CA . ILE A 1 97 ? 26.320 -2.473 -5.142 1.00 88.62 97 ILE A CA 1
ATOM 745 C C . ILE A 1 97 ? 26.479 -3.868 -5.754 1.00 88.62 97 ILE A C 1
ATOM 747 O O . ILE A 1 97 ? 27.342 -4.061 -6.600 1.00 88.62 97 ILE A O 1
ATOM 751 N N . GLU A 1 98 ? 25.660 -4.837 -5.338 1.00 89.25 98 GLU A N 1
ATOM 752 C CA . GLU A 1 98 ? 25.861 -6.255 -5.689 1.00 89.25 98 GLU A CA 1
ATOM 753 C C . GLU A 1 98 ? 24.646 -6.870 -6.392 1.00 89.25 98 GLU A C 1
ATOM 755 O O . GLU A 1 98 ? 24.774 -7.527 -7.425 1.00 89.25 98 GLU A O 1
ATOM 760 N N . HIS A 1 99 ? 23.446 -6.624 -5.860 1.00 92.69 99 HIS A N 1
ATOM 761 C CA . HIS A 1 99 ? 22.214 -7.191 -6.388 1.00 92.69 99 HIS A CA 1
ATOM 762 C C . HIS A 1 99 ? 21.050 -6.205 -6.266 1.00 92.69 99 HIS A C 1
ATOM 764 O O . HIS A 1 99 ? 20.755 -5.705 -5.180 1.00 92.69 99 HIS A O 1
ATOM 770 N N . GLY A 1 100 ? 20.343 -5.944 -7.367 1.00 92.69 100 GLY A N 1
ATOM 771 C CA . GLY A 1 100 ? 19.176 -5.070 -7.345 1.00 92.69 100 GLY A CA 1
ATOM 772 C C . GLY A 1 100 ? 18.602 -4.731 -8.714 1.00 92.69 100 GLY A C 1
ATOM 773 O O . GLY A 1 100 ? 19.088 -5.155 -9.765 1.00 92.69 100 GLY A O 1
ATOM 774 N N . THR A 1 101 ? 17.526 -3.951 -8.699 1.00 93.25 101 THR A N 1
ATOM 775 C CA . THR A 1 101 ? 16.872 -3.440 -9.905 1.00 93.25 101 THR A CA 1
ATOM 776 C C . THR A 1 101 ? 16.486 -1.987 -9.685 1.00 93.25 101 THR A C 1
ATOM 778 O O . THR A 1 101 ? 15.842 -1.661 -8.689 1.00 93.25 101 THR A O 1
ATOM 781 N N . ARG A 1 102 ? 16.840 -1.125 -10.636 1.00 93.56 102 ARG A N 1
ATOM 782 C CA . ARG A 1 102 ? 16.406 0.267 -10.707 1.00 93.56 102 ARG A CA 1
ATOM 783 C C . ARG A 1 102 ? 15.359 0.406 -11.801 1.00 93.56 102 ARG A C 1
ATOM 785 O O . ARG A 1 102 ? 15.519 -0.126 -12.897 1.00 93.56 102 ARG A O 1
ATOM 792 N N . ILE A 1 103 ? 14.277 1.109 -11.488 1.00 93.44 103 ILE A N 1
ATOM 793 C CA . ILE A 1 103 ? 13.247 1.469 -12.460 1.00 93.44 103 ILE A CA 1
ATOM 794 C C . ILE A 1 103 ? 13.158 2.987 -12.471 1.00 93.44 103 ILE A C 1
ATOM 796 O O . ILE A 1 103 ? 12.745 3.588 -11.481 1.00 93.44 103 ILE A O 1
ATOM 800 N N . THR A 1 104 ? 13.531 3.586 -13.594 1.00 93.31 104 THR A N 1
ATOM 801 C CA . THR A 1 104 ? 13.490 5.032 -13.802 1.00 93.31 104 THR A CA 1
ATOM 802 C C . THR A 1 104 ? 12.339 5.338 -14.749 1.00 93.31 104 THR A C 1
ATOM 804 O O . THR A 1 104 ? 12.281 4.815 -15.862 1.00 93.31 104 THR A O 1
ATOM 807 N N . ILE A 1 105 ? 11.394 6.156 -14.292 1.00 92.94 105 ILE A N 1
ATOM 808 C CA . ILE A 1 105 ? 10.232 6.571 -15.080 1.00 92.94 105 ILE A CA 1
ATOM 809 C C . ILE A 1 105 ? 10.398 8.032 -15.490 1.00 92.94 105 ILE A C 1
ATOM 811 O O . ILE A 1 105 ? 10.632 8.895 -14.647 1.00 92.94 105 ILE A O 1
ATOM 815 N N . THR A 1 106 ? 10.298 8.310 -16.785 1.00 92.75 106 THR A N 1
ATOM 816 C CA . THR A 1 106 ? 10.442 9.656 -17.353 1.00 92.75 106 THR A CA 1
ATOM 817 C C . THR A 1 106 ? 9.306 9.941 -18.329 1.00 92.75 106 THR A C 1
ATOM 819 O O . THR A 1 106 ? 8.530 9.051 -18.687 1.00 92.75 106 THR A O 1
ATOM 822 N N . ASP A 1 107 ? 9.163 11.213 -18.706 1.00 93.06 107 ASP A N 1
ATOM 823 C CA . ASP A 1 107 ? 8.003 11.702 -19.455 1.00 93.06 107 ASP A CA 1
ATOM 824 C C . ASP A 1 107 ? 6.682 11.333 -18.745 1.00 93.06 107 ASP A C 1
ATOM 826 O O . ASP A 1 107 ? 5.862 10.528 -19.201 1.00 93.06 107 ASP A O 1
ATOM 830 N N . ILE A 1 108 ? 6.549 11.866 -17.523 1.00 91.31 108 ILE A N 1
ATOM 831 C CA . ILE A 1 108 ? 5.397 11.645 -16.647 1.00 91.31 108 ILE A CA 1
ATOM 832 C C . ILE A 1 108 ? 4.172 12.326 -17.257 1.00 91.31 108 ILE A C 1
ATOM 834 O O . ILE A 1 108 ? 4.196 13.504 -17.622 1.00 91.31 108 ILE A O 1
ATOM 838 N N . LYS A 1 109 ? 3.060 11.595 -17.318 1.00 88.12 109 LYS A N 1
ATOM 839 C CA . LYS A 1 109 ? 1.804 12.102 -17.873 1.00 88.12 109 LYS A CA 1
ATOM 840 C C . LYS A 1 109 ? 1.242 13.239 -17.009 1.00 88.12 109 LYS A C 1
ATOM 842 O O . LYS A 1 109 ? 1.334 13.230 -15.781 1.00 88.12 109 LYS A O 1
ATOM 847 N N . LYS A 1 110 ? 0.642 14.246 -17.653 1.00 75.62 110 LYS A N 1
ATOM 848 C CA . LYS A 1 110 ? 0.088 15.430 -16.970 1.00 75.62 110 LYS A CA 1
ATOM 849 C C . LYS A 1 110 ? -0.965 15.040 -15.919 1.00 75.62 110 LYS A C 1
ATOM 851 O O . LYS A 1 110 ? -1.756 14.130 -16.143 1.00 75.62 110 LYS A O 1
ATOM 856 N N . GLY A 1 111 ? -1.002 15.775 -14.802 1.00 68.94 111 GLY A N 1
ATOM 857 C CA . GLY A 1 111 ? -2.003 15.605 -13.734 1.00 68.94 111 GLY A CA 1
ATOM 858 C C . GLY A 1 111 ? -1.610 14.648 -12.601 1.00 68.94 111 GLY A C 1
ATOM 859 O O . GLY A 1 111 ? -2.433 14.368 -11.737 1.00 68.94 111 GLY A O 1
ATOM 860 N N . LEU A 1 112 ? -0.365 14.162 -12.582 1.00 65.50 112 LEU A N 1
ATOM 861 C CA . LEU A 1 112 ? 0.126 13.193 -11.590 1.00 65.50 112 LEU A CA 1
ATOM 862 C C . LEU A 1 112 ? 0.922 13.810 -10.435 1.00 65.50 112 LEU A C 1
ATOM 864 O O . LEU A 1 112 ? 1.411 13.082 -9.572 1.00 65.50 112 LEU A O 1
ATOM 868 N N . TRP A 1 113 ? 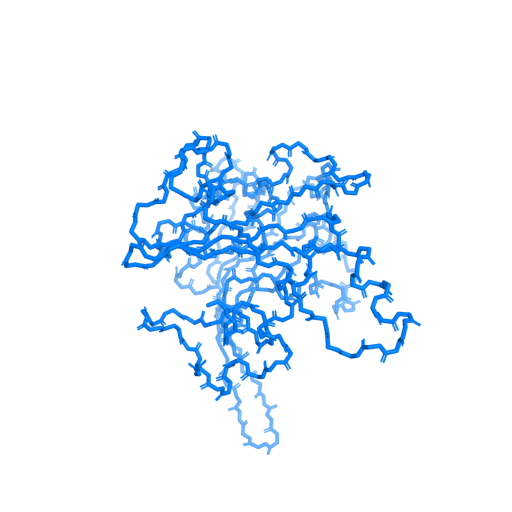1.041 15.137 -10.389 1.00 61.69 113 TRP A N 1
ATOM 869 C CA . TRP A 1 113 ? 1.719 15.826 -9.297 1.00 61.69 113 TRP A CA 1
ATOM 870 C C . TRP A 1 113 ? 0.905 15.656 -8.013 1.00 61.69 113 TRP A C 1
ATOM 872 O O . TRP A 1 113 ? -0.182 16.209 -7.853 1.00 61.69 113 TRP A O 1
ATOM 882 N N . GLN A 1 114 ? 1.419 14.829 -7.114 1.00 69.31 114 GLN A N 1
ATOM 883 C CA . GLN A 1 114 ? 0.950 14.698 -5.744 1.00 69.31 114 GLN A CA 1
ATOM 884 C C . GLN A 1 114 ? 2.083 15.165 -4.842 1.00 69.31 114 GLN A C 1
ATOM 886 O O . GLN A 1 114 ? 3.257 14.964 -5.159 1.00 69.31 114 GLN A O 1
ATOM 891 N N . THR A 1 115 ? 1.749 15.787 -3.717 1.00 81.50 115 THR A N 1
ATOM 892 C CA . THR A 1 115 ? 2.770 16.118 -2.724 1.00 81.50 115 THR A CA 1
ATOM 893 C C . THR A 1 115 ? 3.411 14.822 -2.201 1.00 81.50 115 THR A C 1
ATOM 895 O O . THR A 1 115 ? 2.728 13.792 -2.117 1.00 81.50 115 THR A O 1
ATOM 898 N N . PRO A 1 116 ? 4.695 14.837 -1.796 1.00 85.38 116 PRO A N 1
ATOM 899 C CA . PRO A 1 116 ? 5.325 13.680 -1.156 1.00 85.38 116 PRO A CA 1
ATOM 900 C C . PRO A 1 116 ? 4.516 13.141 0.035 1.00 85.38 116 PRO A C 1
ATOM 902 O O . PRO A 1 116 ? 4.439 11.932 0.242 1.00 85.38 116 PRO A O 1
ATOM 905 N N . ALA A 1 117 ? 3.836 14.027 0.773 1.00 87.75 117 ALA A N 1
ATOM 906 C CA . ALA A 1 117 ? 2.945 13.667 1.874 1.00 87.75 117 ALA A CA 1
ATOM 907 C C . ALA A 1 117 ? 1.712 12.864 1.412 1.00 87.75 117 ALA A C 1
ATOM 909 O O . ALA A 1 117 ? 1.378 11.846 2.019 1.00 87.75 117 ALA A O 1
ATOM 910 N N . ALA A 1 118 ? 1.054 13.271 0.322 1.00 88.56 118 ALA A N 1
ATOM 911 C CA . ALA A 1 118 ? -0.083 12.533 -0.230 1.00 88.56 118 ALA A CA 1
ATOM 912 C C . ALA A 1 118 ? 0.337 11.152 -0.764 1.00 88.56 118 ALA A C 1
ATOM 914 O O . ALA A 1 118 ? -0.356 10.158 -0.532 1.00 88.56 118 ALA A O 1
ATOM 915 N N . LEU A 1 119 ? 1.495 11.066 -1.431 1.00 89.81 119 LEU A N 1
ATOM 916 C CA . LEU A 1 119 ? 2.049 9.795 -1.906 1.00 89.81 119 LEU A CA 1
ATOM 917 C C . LEU A 1 119 ? 2.360 8.846 -0.742 1.00 89.81 119 LEU A C 1
ATOM 919 O O . LEU A 1 119 ? 1.969 7.679 -0.776 1.00 89.81 119 LEU A O 1
ATOM 923 N N . ARG A 1 120 ? 3.003 9.367 0.306 1.00 93.00 120 ARG A N 1
ATOM 924 C CA . ARG A 1 120 ? 3.326 8.646 1.542 1.00 93.00 120 ARG A CA 1
ATOM 925 C C . ARG A 1 120 ? 2.087 8.031 2.185 1.00 93.00 120 ARG A C 1
ATOM 927 O O . ARG A 1 120 ? 2.058 6.817 2.382 1.00 93.00 120 ARG A O 1
ATOM 934 N N . LYS A 1 121 ? 1.034 8.830 2.397 1.00 92.88 121 LYS A N 1
ATOM 935 C CA . LYS A 1 121 ? -0.259 8.347 2.913 1.00 92.88 121 LYS A CA 1
ATOM 936 C C . LYS A 1 121 ? -0.831 7.226 2.045 1.00 92.88 121 LYS A C 1
ATOM 938 O O . LYS A 1 121 ? -1.209 6.173 2.552 1.00 92.88 121 LYS A O 1
ATOM 943 N N . ARG A 1 122 ? -0.877 7.423 0.723 1.00 91.25 122 ARG A N 1
ATOM 944 C CA . ARG A 1 122 ? -1.449 6.443 -0.218 1.00 91.25 122 ARG A CA 1
ATOM 945 C C . ARG A 1 122 ? -0.688 5.119 -0.225 1.00 91.25 122 ARG A C 1
ATOM 947 O O . ARG A 1 122 ? -1.320 4.069 -0.261 1.00 91.25 122 ARG A O 1
ATOM 954 N N . ILE A 1 123 ? 0.643 5.153 -0.178 1.00 93.81 123 ILE A N 1
ATOM 955 C CA . ILE A 1 123 ? 1.461 3.936 -0.120 1.00 93.81 123 ILE A CA 1
ATOM 956 C C . ILE A 1 123 ? 1.256 3.218 1.221 1.00 93.81 123 ILE A C 1
ATOM 958 O O . ILE A 1 123 ? 0.951 2.025 1.211 1.00 93.81 123 ILE A O 1
ATOM 962 N N . ALA A 1 124 ? 1.323 3.940 2.345 1.00 94.12 124 ALA A N 1
ATOM 963 C CA . ALA A 1 124 ? 1.151 3.374 3.687 1.00 94.12 124 ALA A CA 1
ATOM 964 C C . ALA A 1 124 ? -0.214 2.692 3.889 1.00 94.12 124 ALA A C 1
ATOM 966 O O . ALA A 1 124 ? -0.315 1.691 4.595 1.00 94.12 124 ALA A O 1
ATOM 967 N N . ARG A 1 125 ? -1.272 3.235 3.270 1.00 93.69 125 ARG A N 1
ATOM 968 C CA . ARG A 1 125 ? -2.643 2.694 3.330 1.00 93.69 125 ARG A CA 1
ATOM 969 C C . ARG A 1 125 ? -2.872 1.510 2.390 1.00 93.69 125 ARG A C 1
ATOM 971 O O . ARG A 1 125 ? -3.785 0.727 2.611 1.00 93.69 125 ARG A O 1
ATOM 978 N N . ARG A 1 126 ? -2.083 1.385 1.318 1.00 93.12 126 ARG A N 1
ATOM 979 C CA . ARG A 1 126 ? -2.279 0.353 0.286 1.00 93.12 126 ARG A CA 1
ATOM 980 C C . ARG A 1 126 ? -1.473 -0.920 0.536 1.00 93.12 126 ARG A C 1
ATOM 982 O O . ARG A 1 126 ? -1.787 -1.963 -0.044 1.00 93.12 126 ARG A O 1
ATOM 989 N N . PHE A 1 127 ? -0.436 -0.833 1.364 1.00 93.69 127 PHE A N 1
ATOM 990 C CA . PHE A 1 127 ? 0.473 -1.933 1.663 1.00 93.69 127 PHE A CA 1
ATOM 991 C C . PHE A 1 127 ? 0.715 -2.025 3.169 1.00 93.69 127 PHE A C 1
ATOM 993 O O . PHE A 1 127 ? 1.330 -1.141 3.760 1.00 93.69 127 PHE A O 1
ATOM 1000 N N . SER A 1 128 ? 0.256 -3.113 3.785 1.00 90.31 128 SER A N 1
ATOM 1001 C CA . SER A 1 128 ? 0.449 -3.366 5.217 1.00 90.31 128 SER A CA 1
ATOM 1002 C C . SER A 1 128 ? 1.766 -4.069 5.532 1.00 90.31 128 SER A C 1
ATOM 1004 O O . SER A 1 128 ? 2.204 -4.021 6.671 1.00 90.31 128 SER A O 1
ATOM 1006 N N . ILE A 1 129 ? 2.411 -4.657 4.524 1.00 88.62 129 ILE A N 1
ATOM 1007 C CA . ILE A 1 129 ? 3.737 -5.289 4.614 1.00 88.62 129 ILE A CA 1
ATOM 1008 C C . ILE A 1 129 ? 4.908 -4.305 4.743 1.00 88.62 129 ILE A C 1
ATOM 1010 O O . ILE A 1 129 ? 6.053 -4.738 4.757 1.00 88.62 129 ILE A O 1
ATOM 1014 N N . ILE A 1 130 ? 4.663 -2.994 4.716 1.00 89.94 130 ILE A N 1
ATOM 1015 C CA . ILE A 1 130 ? 5.739 -2.007 4.828 1.00 89.94 130 ILE A CA 1
ATOM 1016 C C . ILE A 1 130 ? 6.094 -1.847 6.306 1.00 89.94 130 ILE A C 1
ATOM 1018 O O . ILE A 1 130 ? 5.230 -1.497 7.109 1.00 89.94 130 ILE A O 1
ATOM 1022 N N . GLY A 1 131 ? 7.361 -2.075 6.638 1.00 83.12 131 GLY A N 1
ATOM 1023 C CA . GLY A 1 131 ? 7.915 -1.926 7.978 1.00 83.12 131 GLY A CA 1
ATOM 1024 C C . GLY A 1 131 ? 8.961 -2.992 8.302 1.00 83.12 131 GLY A C 1
ATOM 1025 O O . GLY A 1 131 ? 9.067 -4.024 7.631 1.00 83.12 131 GLY A O 1
ATOM 1026 N N . SER A 1 132 ? 9.717 -2.740 9.369 1.00 78.31 132 SER A N 1
ATOM 1027 C CA . SER A 1 132 ? 10.744 -3.643 9.900 1.00 78.31 132 SER A CA 1
ATOM 1028 C C . SER A 1 132 ? 10.195 -5.024 10.254 1.00 78.31 132 SER A C 1
ATOM 1030 O O . SER A 1 132 ? 10.856 -6.023 9.986 1.00 78.31 132 SER A O 1
ATOM 1032 N N . ASP A 1 133 ? 8.963 -5.091 10.767 1.00 80.00 133 ASP A N 1
ATOM 1033 C CA . ASP A 1 133 ? 8.302 -6.338 11.188 1.00 80.00 133 ASP A CA 1
ATOM 1034 C C . ASP A 1 133 ? 8.145 -7.348 10.042 1.00 80.00 133 ASP A C 1
ATOM 1036 O O . ASP A 1 133 ? 8.051 -8.552 10.266 1.00 80.00 133 ASP A O 1
ATOM 1040 N N . TYR A 1 134 ? 8.137 -6.858 8.801 1.00 82.44 134 TYR A N 1
ATOM 1041 C CA . TYR A 1 134 ? 7.999 -7.663 7.589 1.00 82.44 134 TYR A CA 1
ATOM 1042 C C . TYR A 1 134 ? 9.300 -7.748 6.779 1.00 82.44 134 TYR A C 1
ATOM 1044 O O . TYR A 1 134 ? 9.301 -8.304 5.678 1.00 82.44 134 TYR A O 1
ATOM 1052 N N . GLY A 1 135 ? 10.394 -7.161 7.281 1.00 86.31 135 GLY A N 1
ATOM 1053 C CA . GLY A 1 135 ? 11.669 -7.072 6.569 1.00 86.31 135 GLY A CA 1
ATOM 1054 C C . GLY A 1 135 ? 11.565 -6.332 5.231 1.00 86.31 135 GLY A C 1
ATOM 1055 O O . GLY A 1 135 ? 12.309 -6.640 4.299 1.00 86.31 135 GLY A O 1
ATOM 1056 N N . PHE A 1 136 ? 10.612 -5.402 5.095 1.00 89.75 136 PHE A N 1
ATOM 1057 C CA . PHE A 1 136 ? 10.386 -4.669 3.851 1.00 89.75 136 PHE A CA 1
ATOM 1058 C C . PHE A 1 136 ? 10.177 -3.180 4.112 1.00 89.75 136 PHE A C 1
ATOM 1060 O O . PHE A 1 136 ? 9.097 -2.730 4.492 1.00 89.75 136 PHE A O 1
ATOM 1067 N N . GLU A 1 137 ? 11.215 -2.396 3.852 1.00 91.56 137 GLU A N 1
ATOM 1068 C CA . GLU A 1 137 ? 11.187 -0.947 4.018 1.00 91.56 137 GLU A CA 1
ATOM 1069 C C . GLU A 1 137 ? 10.915 -0.236 2.693 1.00 91.56 137 GLU A C 1
ATOM 1071 O O . GLU A 1 137 ? 11.403 -0.621 1.628 1.00 91.56 137 GLU A O 1
ATOM 1076 N N . VAL A 1 138 ? 10.147 0.850 2.763 1.00 93.00 138 VAL A N 1
ATOM 1077 C CA . VAL A 1 138 ? 9.906 1.744 1.629 1.00 93.00 138 VAL A CA 1
ATOM 1078 C C . VAL A 1 138 ? 10.265 3.154 2.054 1.00 93.00 138 VAL A C 1
ATOM 1080 O O . VAL A 1 138 ? 9.743 3.652 3.047 1.00 93.00 138 VAL A O 1
ATOM 1083 N N . ASN A 1 139 ? 11.120 3.808 1.274 1.00 92.12 139 ASN A N 1
ATOM 1084 C CA . ASN A 1 139 ? 11.577 5.168 1.529 1.00 92.12 139 ASN A CA 1
ATOM 1085 C C . ASN A 1 139 ? 11.047 6.121 0.450 1.00 92.12 139 ASN A C 1
ATOM 1087 O O . ASN A 1 139 ? 11.114 5.814 -0.739 1.00 92.12 139 ASN A O 1
ATOM 1091 N N . ILE A 1 140 ? 10.558 7.292 0.862 1.00 91.06 140 ILE A N 1
ATOM 1092 C CA . ILE A 1 140 ? 10.296 8.435 -0.031 1.00 91.06 140 ILE A CA 1
ATOM 1093 C C . ILE A 1 140 ? 11.237 9.548 0.401 1.00 91.06 140 ILE A C 1
ATOM 1095 O O . ILE A 1 140 ? 11.216 9.934 1.572 1.00 91.06 140 ILE A O 1
ATOM 1099 N N . ASP A 1 141 ? 12.058 10.034 -0.530 1.00 88.75 141 ASP A N 1
ATOM 1100 C CA . ASP A 1 141 ? 13.078 11.063 -0.287 1.00 88.75 141 ASP A CA 1
ATOM 1101 C C . ASP A 1 141 ? 13.979 10.723 0.916 1.00 88.75 141 ASP A C 1
ATOM 1103 O O . ASP A 1 141 ? 14.270 11.558 1.771 1.00 88.75 141 ASP A O 1
ATOM 1107 N N . GLY A 1 142 ? 14.352 9.442 1.024 1.00 88.50 142 GLY A N 1
ATOM 1108 C CA . GLY A 1 142 ? 15.196 8.903 2.094 1.00 88.50 142 GLY A CA 1
ATOM 1109 C C . GLY A 1 142 ? 14.541 8.758 3.467 1.00 88.50 142 GLY A C 1
ATOM 1110 O O . GLY A 1 142 ? 15.223 8.401 4.420 1.00 88.50 142 GLY A O 1
ATOM 1111 N N . LYS A 1 143 ? 13.231 9.004 3.587 1.00 90.88 143 LYS A N 1
ATOM 1112 C CA . LYS A 1 143 ? 12.490 8.827 4.843 1.00 90.88 143 LYS A CA 1
ATOM 1113 C C . LYS A 1 143 ? 11.610 7.571 4.790 1.00 90.88 143 LYS A C 1
ATOM 1115 O O . LYS A 1 143 ? 10.782 7.493 3.868 1.00 90.88 143 LYS A O 1
ATOM 1120 N N . PRO A 1 144 ? 11.697 6.658 5.775 1.00 92.69 144 PRO A N 1
ATOM 1121 C CA . PRO A 1 144 ? 10.920 5.421 5.783 1.00 92.69 144 PRO A CA 1
ATOM 1122 C C . PRO A 1 144 ? 9.432 5.705 5.934 1.00 92.69 144 PRO A C 1
ATOM 1124 O O . PRO A 1 144 ? 9.044 6.687 6.568 1.00 92.69 144 PRO A O 1
ATOM 1127 N N . ILE A 1 145 ? 8.603 4.878 5.303 1.00 94.56 145 ILE A N 1
ATOM 1128 C CA . I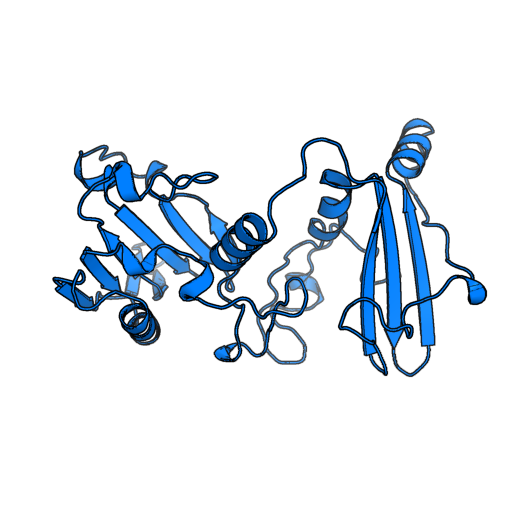LE A 1 145 ? 7.152 4.861 5.483 1.00 94.56 145 ILE A CA 1
ATOM 1129 C C . ILE A 1 145 ? 6.805 3.895 6.613 1.00 94.56 145 ILE A C 1
ATOM 1131 O O . ILE A 1 145 ? 7.215 2.741 6.563 1.00 94.56 145 ILE A O 1
ATOM 1135 N N . ASN A 1 146 ? 5.999 4.345 7.575 1.00 91.75 146 ASN A N 1
ATOM 1136 C CA . ASN A 1 146 ? 5.580 3.552 8.735 1.00 91.75 146 ASN A CA 1
ATOM 1137 C C . ASN A 1 146 ? 4.056 3.597 8.945 1.00 91.75 146 ASN A C 1
ATOM 1139 O O . ASN A 1 146 ? 3.343 4.368 8.306 1.00 91.75 146 ASN A O 1
ATOM 1143 N N . ILE A 1 147 ? 3.532 2.801 9.883 1.00 90.75 147 ILE A N 1
ATOM 1144 C CA . ILE A 1 147 ? 2.090 2.753 10.195 1.00 90.75 147 ILE A CA 1
ATOM 1145 C C . ILE A 1 147 ? 1.483 4.137 10.532 1.00 90.75 147 ILE A C 1
ATOM 1147 O O . ILE A 1 147 ? 0.396 4.430 10.022 1.00 90.75 147 ILE A O 1
ATOM 1151 N N . PRO A 1 148 ? 2.150 5.040 11.285 1.00 92.38 148 PRO A N 1
ATOM 1152 C CA . PRO A 1 148 ? 1.625 6.386 11.533 1.00 92.38 148 PRO A CA 1
ATOM 1153 C C . PRO A 1 148 ? 1.371 7.216 10.266 1.00 92.38 148 PRO A C 1
ATOM 1155 O O . PRO A 1 148 ? 0.465 8.049 10.262 1.00 92.38 148 PRO A O 1
ATOM 1158 N N . ASP A 1 149 ? 2.087 6.951 9.165 1.00 93.88 149 ASP A N 1
ATOM 1159 C CA . ASP A 1 149 ? 1.896 7.656 7.889 1.00 93.88 149 ASP A CA 1
ATOM 1160 C C . ASP A 1 149 ? 0.522 7.399 7.259 1.00 93.88 149 ASP A C 1
ATOM 1162 O O . ASP A 1 149 ? 0.104 8.122 6.353 1.00 93.88 149 ASP A O 1
ATOM 1166 N N . ARG A 1 150 ? -0.217 6.392 7.739 1.00 92.94 150 ARG A N 1
ATOM 1167 C CA . ARG A 1 150 ? -1.609 6.166 7.339 1.00 92.94 150 ARG A CA 1
ATOM 1168 C C . ARG A 1 150 ? -2.536 7.300 7.791 1.00 92.94 150 ARG A C 1
ATOM 1170 O O . ARG A 1 150 ? -3.564 7.528 7.154 1.00 92.94 150 ARG A O 1
ATOM 1177 N N . ASP A 1 151 ? -2.153 8.045 8.827 1.00 93.75 151 ASP A N 1
ATOM 1178 C CA . ASP A 1 151 ? -2.772 9.308 9.241 1.00 93.75 151 ASP A CA 1
ATOM 1179 C C . ASP A 1 151 ? -4.283 9.231 9.551 1.00 93.75 151 ASP A C 1
ATOM 1181 O O . ASP A 1 151 ? -5.083 10.082 9.151 1.00 93.75 151 ASP A O 1
ATOM 1185 N N . TYR A 1 152 ? -4.702 8.184 10.264 1.00 94.06 152 TYR A N 1
ATOM 1186 C CA . TYR A 1 152 ? -6.086 8.066 10.743 1.00 94.06 152 TYR A CA 1
ATOM 1187 C C . TYR A 1 152 ? -6.235 7.494 12.158 1.00 94.06 152 TYR A C 1
ATOM 1189 O O . TYR A 1 152 ? -7.269 7.732 12.773 1.00 94.06 152 TYR A O 1
ATOM 1197 N N . PHE A 1 153 ? -5.231 6.808 12.724 1.00 95.19 153 PHE A N 1
ATOM 1198 C CA . PHE A 1 153 ? -5.357 6.209 14.064 1.00 95.19 153 PHE A CA 1
ATOM 1199 C C . PHE A 1 153 ? -5.585 7.257 15.164 1.00 95.19 153 PHE A C 1
ATOM 1201 O O . PHE A 1 153 ? -6.378 7.054 16.077 1.00 95.19 153 PHE A O 1
ATOM 1208 N N . HIS A 1 154 ? -5.025 8.458 14.998 1.00 94.44 154 HIS A N 1
ATOM 1209 C CA . HIS A 1 154 ? -5.261 9.606 15.881 1.00 94.44 154 HIS A CA 1
ATOM 1210 C C . HIS A 1 154 ? -6.708 10.159 15.850 1.00 94.44 154 HIS A C 1
ATOM 1212 O O . HIS A 1 154 ? -7.001 11.171 16.502 1.00 94.44 154 HIS A O 1
ATOM 1218 N N . LYS A 1 155 ? -7.596 9.583 15.031 1.00 95.38 155 LYS A N 1
ATOM 1219 C CA . LYS A 1 155 ? -9.016 9.948 14.899 1.00 95.38 155 LYS A CA 1
ATOM 1220 C C . LYS A 1 155 ? -9.949 8.911 15.531 1.00 95.38 155 LYS A C 1
ATOM 1222 O O . LYS A 1 155 ? -11.127 9.217 15.686 1.00 95.38 155 LYS A O 1
ATOM 1227 N N . ILE A 1 156 ? -9.438 7.724 15.857 1.00 97.31 156 ILE A N 1
ATOM 1228 C CA . ILE A 1 156 ? -10.235 6.590 16.327 1.00 97.31 156 ILE A CA 1
ATOM 1229 C C . ILE A 1 156 ? -10.744 6.847 17.747 1.00 97.31 156 ILE A C 1
ATOM 1231 O O . ILE A 1 156 ? -9.976 7.265 18.611 1.00 97.31 156 ILE A O 1
ATOM 1235 N N . GLN A 1 157 ? -12.040 6.606 17.946 1.00 97.38 157 GLN A N 1
ATOM 1236 C CA . GLN A 1 157 ? -12.748 6.726 19.222 1.00 97.38 157 GLN A CA 1
ATOM 1237 C C . GLN A 1 157 ? -13.028 5.351 19.836 1.00 97.38 157 GLN A C 1
ATOM 1239 O O . GLN A 1 157 ? -12.712 5.123 20.999 1.00 97.38 157 GLN A O 1
ATOM 1244 N N . TYR A 1 158 ? -13.572 4.421 19.048 1.00 97.50 158 TYR A N 1
ATOM 1245 C CA . TYR A 1 158 ? -13.756 3.024 19.445 1.00 97.50 158 TYR A CA 1
ATOM 1246 C C . TYR A 1 158 ? -12.989 2.114 18.495 1.00 97.50 158 TYR A C 1
ATOM 1248 O O . TYR A 1 158 ? -13.010 2.344 17.284 1.00 97.50 158 TYR A O 1
ATOM 1256 N N . LEU A 1 159 ? -12.314 1.101 19.036 1.00 97.44 159 LEU A N 1
ATOM 1257 C CA . LEU A 1 159 ? -11.475 0.172 18.283 1.00 97.44 159 LEU A CA 1
ATOM 1258 C C . LEU A 1 159 ? -11.885 -1.278 18.552 1.00 97.44 159 LEU A C 1
ATOM 1260 O O . LEU A 1 159 ? -11.781 -1.770 19.669 1.00 97.44 159 LEU A O 1
ATOM 1264 N N . TRP A 1 160 ? -12.249 -2.000 17.501 1.00 97.06 160 TRP A N 1
ATOM 1265 C CA . TRP A 1 160 ? -12.363 -3.453 17.512 1.00 97.06 160 TRP A CA 1
ATOM 1266 C C . TRP A 1 160 ? -11.218 -4.049 16.716 1.00 97.06 160 TRP A C 1
ATOM 1268 O O . TRP A 1 160 ? -10.979 -3.637 15.582 1.00 97.06 160 TRP A O 1
ATOM 1278 N N . TYR A 1 161 ? -10.521 -5.031 17.275 1.00 95.94 161 TYR A N 1
ATOM 1279 C CA . TYR A 1 161 ? -9.419 -5.697 16.585 1.00 95.94 161 TYR A CA 1
ATOM 1280 C C . TYR A 1 161 ? -9.587 -7.213 16.564 1.00 95.94 161 TYR A C 1
ATOM 1282 O O . TYR A 1 161 ? -10.210 -7.807 17.443 1.00 95.94 161 TYR A O 1
ATOM 1290 N N . PHE A 1 162 ? -9.033 -7.833 15.527 1.00 94.38 162 PHE A N 1
ATOM 1291 C CA . PHE A 1 162 ? -9.202 -9.244 15.204 1.00 94.38 162 PHE A CA 1
ATOM 1292 C C . PHE A 1 162 ? -7.844 -9.946 15.239 1.00 94.38 162 PHE A C 1
ATOM 1294 O O . PHE A 1 162 ? -6.914 -9.557 14.529 1.00 94.38 162 PHE A O 1
ATOM 1301 N N . GLY A 1 163 ? -7.752 -10.997 16.057 1.00 88.75 163 GLY A N 1
ATOM 1302 C CA . GLY A 1 163 ? -6.522 -11.759 16.291 1.00 88.75 163 GLY A CA 1
ATOM 1303 C C . GLY A 1 163 ? -5.508 -11.040 17.189 1.00 88.75 163 GLY A C 1
ATOM 1304 O O . GLY A 1 163 ? -5.646 -9.853 17.481 1.00 88.75 163 GLY A O 1
ATOM 1305 N N . GLU A 1 164 ? -4.485 -11.768 17.651 1.00 82.81 164 GLU A N 1
ATOM 1306 C CA . GLU A 1 164 ? -3.460 -11.213 18.558 1.00 82.81 164 GLU A CA 1
ATOM 1307 C C . GLU A 1 164 ? -2.647 -10.094 17.903 1.00 82.81 164 GLU A C 1
ATOM 1309 O O . GLU A 1 164 ? -2.356 -9.088 18.543 1.00 82.81 164 GLU A O 1
ATOM 1314 N N . GLU A 1 165 ? -2.341 -10.214 16.608 1.00 78.06 165 GLU A N 1
ATOM 1315 C CA . GLU A 1 165 ? -1.612 -9.181 15.862 1.00 78.06 165 GLU A CA 1
ATOM 1316 C C . GLU A 1 165 ? -2.369 -7.850 15.777 1.00 78.06 165 GLU A C 1
ATOM 1318 O O . GLU A 1 165 ? -1.757 -6.812 15.533 1.00 78.06 165 GLU A O 1
ATOM 1323 N N . GLY A 1 166 ? -3.690 -7.860 15.989 1.00 76.50 166 GLY A N 1
ATOM 1324 C CA . GLY A 1 166 ? -4.510 -6.654 16.011 1.00 76.50 166 GLY A CA 1
ATOM 1325 C C . GLY A 1 166 ? -4.228 -5.737 17.207 1.00 76.50 166 GLY A C 1
ATOM 1326 O O . GLY A 1 166 ? -4.506 -4.541 17.133 1.00 76.50 166 GLY A O 1
ATOM 1327 N N . THR A 1 167 ? -3.621 -6.260 18.278 1.00 81.62 167 THR A N 1
ATOM 1328 C CA . THR A 1 167 ? -3.289 -5.488 19.491 1.00 81.62 167 THR A CA 1
ATOM 1329 C C . THR A 1 167 ? -2.369 -4.301 19.204 1.00 81.62 167 THR A C 1
ATOM 1331 O O . THR A 1 167 ? -2.557 -3.234 19.785 1.00 81.62 167 THR A O 1
ATOM 1334 N N . LYS A 1 168 ? -1.457 -4.426 18.229 1.00 87.25 168 LYS A N 1
ATOM 1335 C CA . LYS A 1 168 ? -0.530 -3.350 17.839 1.00 87.25 168 LYS A CA 1
ATOM 1336 C C . LYS A 1 168 ? -1.235 -2.078 17.366 1.00 87.25 168 LYS A C 1
ATOM 1338 O O . LYS A 1 168 ? -0.676 -0.992 17.448 1.00 87.25 168 LYS A O 1
ATOM 1343 N N . TYR A 1 169 ? -2.469 -2.179 16.861 1.00 88.88 169 TYR A N 1
ATOM 1344 C CA . TYR A 1 169 ? -3.189 -1.012 16.347 1.00 88.88 169 TYR A CA 1
ATOM 1345 C C . TYR A 1 169 ? -3.584 -0.027 17.447 1.00 88.88 169 TYR A C 1
ATOM 1347 O O . TYR A 1 169 ? -3.668 1.171 17.176 1.00 88.88 169 TYR A O 1
ATOM 1355 N N . LYS A 1 170 ? -3.742 -0.513 18.685 1.00 89.94 170 LYS A N 1
ATOM 1356 C CA . LYS A 1 170 ? -3.945 0.328 19.867 1.00 89.94 170 LYS A CA 1
ATOM 1357 C C . LYS A 1 170 ? -2.833 1.358 20.023 1.00 89.94 170 LYS A C 1
ATOM 1359 O O . LYS A 1 170 ? -3.116 2.515 20.312 1.00 89.94 170 LYS A O 1
ATOM 1364 N N . GLU A 1 171 ? -1.584 0.949 19.816 1.00 91.06 171 GLU A N 1
ATOM 1365 C CA . GLU A 1 171 ? -0.398 1.775 20.076 1.00 91.06 171 GLU A CA 1
ATOM 1366 C C . GLU A 1 171 ? -0.343 3.034 19.197 1.00 91.06 171 GLU A C 1
ATOM 1368 O O . GLU A 1 171 ? 0.334 4.004 19.530 1.00 91.06 171 GLU A O 1
ATOM 1373 N N . TYR A 1 172 ? -1.077 3.042 18.081 1.00 92.69 172 TYR A N 1
ATOM 1374 C CA . TYR A 1 172 ? -1.164 4.188 17.177 1.00 92.69 172 TYR A CA 1
ATOM 1375 C C . TYR A 1 172 ? -2.367 5.097 17.458 1.00 92.69 172 TYR A C 1
ATOM 1377 O O . TYR A 1 172 ? -2.456 6.195 16.892 1.00 92.69 172 TYR A O 1
ATOM 1385 N N . CYS A 1 173 ? -3.309 4.654 18.291 1.00 94.56 173 CYS A N 1
ATOM 1386 C CA . CYS A 1 173 ? -4.450 5.451 18.716 1.00 94.56 173 CYS A CA 1
ATOM 1387 C C . CYS A 1 173 ? -4.024 6.494 19.757 1.00 94.56 173 CYS A C 1
ATOM 1389 O O . CYS A 1 173 ? -3.071 6.317 20.511 1.00 94.56 173 CYS A O 1
ATOM 1391 N N . LYS A 1 174 ? -4.748 7.614 19.802 1.00 93.31 174 LYS A N 1
ATOM 1392 C CA . LYS A 1 174 ? -4.517 8.661 20.801 1.00 93.31 174 LYS A CA 1
ATOM 1393 C C . LYS A 1 174 ? -5.229 8.319 22.109 1.00 93.31 174 LYS A C 1
ATOM 1395 O O . LYS A 1 174 ? -6.445 8.147 22.090 1.00 93.31 174 LYS A O 1
ATOM 1400 N N . GLU A 1 175 ? -4.497 8.280 23.222 1.00 89.94 175 GLU A N 1
ATOM 1401 C CA . GLU A 1 175 ? -5.042 7.953 24.553 1.00 89.94 175 GLU A CA 1
ATOM 1402 C C . GLU A 1 175 ? -6.199 8.873 24.970 1.00 89.94 175 GLU A C 1
ATOM 1404 O O . GLU A 1 175 ? -7.170 8.411 25.553 1.00 89.94 175 GLU A O 1
ATOM 1409 N N . ASP A 1 176 ? -6.142 10.162 24.619 1.00 92.25 176 ASP A N 1
ATOM 1410 C CA . ASP A 1 176 ? -7.179 11.153 24.940 1.00 92.25 176 ASP A CA 1
ATOM 1411 C C . ASP A 1 176 ? -8.454 11.024 24.089 1.00 92.25 176 ASP A C 1
ATOM 1413 O O . ASP A 1 176 ? -9.437 11.721 24.337 1.00 92.25 176 ASP A O 1
ATOM 1417 N N . LYS A 1 177 ? -8.442 10.157 23.071 1.00 93.00 177 LYS A N 1
ATOM 1418 C CA . LYS A 1 177 ? -9.572 9.939 22.157 1.00 93.00 177 LYS A CA 1
ATOM 1419 C C . LYS A 1 177 ? -10.115 8.521 22.165 1.00 93.00 177 LYS A C 1
ATOM 1421 O O . LYS A 1 177 ? -11.295 8.347 21.880 1.00 93.00 177 LYS A O 1
ATOM 1426 N N . LEU A 1 178 ? -9.262 7.531 22.413 1.00 96.62 178 LEU A N 1
ATOM 1427 C CA . LEU A 1 178 ? -9.659 6.133 22.442 1.00 96.62 178 LEU A CA 1
ATOM 1428 C C . LEU A 1 178 ? -10.460 5.868 23.720 1.00 96.62 178 LEU A C 1
ATOM 1430 O O . LEU A 1 178 ? -9.903 5.755 24.806 1.00 96.62 178 LEU A O 1
ATOM 1434 N N . GLU A 1 179 ? -11.775 5.772 23.581 1.00 96.81 179 GLU A N 1
ATOM 1435 C CA . GLU A 1 179 ? -12.694 5.553 24.697 1.00 96.81 179 GLU A CA 1
ATOM 1436 C C . GLU A 1 179 ? -12.895 4.066 25.004 1.00 96.81 179 GLU A C 1
ATOM 1438 O O . GLU A 1 179 ? -13.112 3.695 26.156 1.00 96.81 179 GLU A O 1
ATOM 1443 N N . LEU A 1 180 ? -12.838 3.209 23.981 1.00 95.56 180 LEU A N 1
ATOM 1444 C CA . LEU A 1 180 ? -12.986 1.765 24.140 1.00 95.56 180 LEU A CA 1
ATOM 1445 C C . LEU A 1 180 ? -12.162 1.011 23.104 1.00 95.56 180 LEU A C 1
ATOM 1447 O O . LEU A 1 180 ? -12.122 1.369 21.926 1.00 95.56 180 LEU A O 1
ATOM 1451 N N . GLU A 1 181 ? -11.562 -0.082 23.559 1.00 94.50 181 GLU A N 1
ATOM 1452 C CA . GLU A 1 181 ? -10.986 -1.106 22.706 1.00 94.50 181 GLU A CA 1
ATOM 1453 C C . GLU A 1 181 ? -11.529 -2.484 23.077 1.00 94.50 181 GLU A C 1
ATOM 1455 O O . GLU A 1 181 ? -11.750 -2.782 24.252 1.00 94.50 181 GLU A O 1
ATOM 1460 N N . GLU A 1 182 ? -11.725 -3.339 22.079 1.00 95.38 182 GLU A N 1
ATOM 1461 C CA . GLU A 1 182 ? -12.245 -4.681 22.296 1.00 95.38 182 GLU A CA 1
ATOM 1462 C C . GLU A 1 182 ? -11.668 -5.672 21.281 1.00 95.38 182 GLU A C 1
ATOM 1464 O O . GLU A 1 182 ? -11.706 -5.465 20.065 1.00 95.38 182 GLU A O 1
ATOM 1469 N N . LYS A 1 183 ? -11.164 -6.797 21.791 1.00 95.12 183 LYS A N 1
ATOM 1470 C CA . LYS A 1 183 ? -10.767 -7.932 20.962 1.00 95.12 183 LYS A CA 1
ATOM 1471 C C . LYS A 1 183 ? -12.004 -8.691 20.502 1.00 95.12 183 LYS A C 1
ATOM 1473 O O . LYS A 1 183 ? -12.829 -9.092 21.319 1.00 95.12 183 LYS A O 1
ATOM 1478 N N . ARG A 1 184 ? -12.104 -8.942 19.201 1.00 94.44 184 ARG A N 1
ATOM 1479 C CA . ARG A 1 184 ? -13.182 -9.721 18.592 1.00 94.44 184 ARG A CA 1
ATOM 1480 C C . ARG A 1 184 ? -12.683 -11.083 18.134 1.00 94.44 184 ARG A C 1
ATOM 1482 O O . ARG A 1 184 ? -11.516 -11.253 17.773 1.00 94.44 184 ARG A O 1
ATOM 1489 N N . GLU A 1 185 ? -13.606 -12.041 18.121 1.00 92.56 185 GLU A N 1
ATOM 1490 C CA . GLU A 1 185 ? -13.390 -13.340 17.491 1.00 92.56 185 GLU A CA 1
ATOM 1491 C C . GLU A 1 185 ? -12.971 -13.150 16.038 1.00 92.56 185 GLU A C 1
ATOM 1493 O O . GLU A 1 185 ? -13.560 -12.365 15.294 1.00 92.56 185 GLU A O 1
ATOM 1498 N N . ASN A 1 186 ? -11.935 -13.875 15.641 1.00 94.25 186 ASN A N 1
ATOM 1499 C CA . ASN A 1 186 ? -11.280 -13.697 14.352 1.00 94.25 186 ASN A CA 1
ATOM 1500 C C . ASN A 1 186 ? -11.455 -14.922 13.441 1.00 94.25 186 ASN A C 1
ATOM 1502 O O . ASN A 1 186 ? -10.740 -15.088 12.455 1.00 94.25 186 ASN A O 1
ATOM 1506 N N . THR A 1 187 ? -12.389 -15.798 13.808 1.00 92.75 187 THR A N 1
ATOM 1507 C CA . THR A 1 187 ? -12.776 -16.989 13.060 1.00 92.75 187 THR A CA 1
ATOM 1508 C C . THR A 1 187 ? -14.119 -16.749 12.378 1.00 92.75 187 THR A C 1
ATOM 1510 O O . THR A 1 187 ? -15.075 -16.333 13.027 1.00 92.75 187 THR A O 1
ATOM 1513 N N . ILE A 1 188 ? -14.206 -17.081 11.092 1.00 89.00 188 ILE A N 1
ATOM 1514 C CA . ILE A 1 188 ? -15.449 -17.069 10.316 1.00 89.00 188 ILE A CA 1
ATOM 1515 C C . ILE A 1 188 ? -15.761 -18.509 9.913 1.00 89.00 188 ILE A C 1
ATOM 1517 O O . ILE A 1 188 ? -14.950 -19.150 9.245 1.00 89.00 188 ILE A O 1
ATOM 1521 N N . ASN A 1 189 ? -16.929 -19.011 10.309 1.00 89.19 189 ASN A N 1
ATOM 1522 C CA . ASN A 1 189 ? -17.420 -20.323 9.894 1.00 89.19 189 ASN A CA 1
ATOM 1523 C C . ASN A 1 189 ? -18.475 -20.129 8.804 1.00 89.19 189 ASN A C 1
ATOM 1525 O O . ASN A 1 189 ? -19.419 -19.364 8.995 1.00 89.19 189 ASN A O 1
ATOM 1529 N N . ILE A 1 190 ? -18.296 -20.796 7.666 1.00 86.44 190 ILE A N 1
ATOM 1530 C CA . ILE A 1 190 ? -19.260 -20.800 6.566 1.00 86.44 190 ILE A CA 1
ATOM 1531 C C . ILE A 1 190 ? -19.748 -22.231 6.380 1.00 86.44 190 ILE A C 1
ATOM 1533 O O . ILE A 1 190 ? -18.964 -23.108 6.006 1.00 86.44 190 ILE A O 1
ATOM 1537 N N . GLU A 1 191 ? -21.037 -22.439 6.628 1.00 84.06 191 GLU A N 1
ATOM 1538 C CA . GLU A 1 191 ? -21.728 -23.691 6.330 1.00 84.06 191 GLU A CA 1
ATOM 1539 C C . GLU A 1 191 ? -21.877 -23.823 4.810 1.00 84.06 191 GLU A C 1
ATOM 1541 O O . GLU A 1 191 ? -22.388 -22.928 4.132 1.00 84.06 191 GLU A O 1
ATOM 1546 N N . LEU A 1 192 ? -21.385 -24.928 4.256 1.00 80.81 192 LEU A N 1
ATOM 1547 C CA . LEU A 1 192 ? -21.476 -25.244 2.832 1.00 80.81 192 LEU A CA 1
ATOM 1548 C C . LEU A 1 192 ? -22.021 -26.663 2.674 1.00 80.81 192 LEU A C 1
ATOM 1550 O O . LEU A 1 192 ? -21.738 -27.532 3.495 1.00 80.81 192 LEU A O 1
ATOM 1554 N N . GLU A 1 193 ? -22.712 -26.936 1.564 1.00 75.00 193 GLU A N 1
ATOM 1555 C CA . GLU A 1 193 ? -23.278 -28.268 1.265 1.00 75.00 193 GLU A CA 1
ATOM 1556 C C . GLU A 1 193 ? -22.222 -29.401 1.228 1.00 75.00 193 GLU A C 1
ATOM 1558 O O . GLU A 1 193 ? -22.572 -30.575 1.305 1.00 75.00 193 GLU A O 1
ATOM 15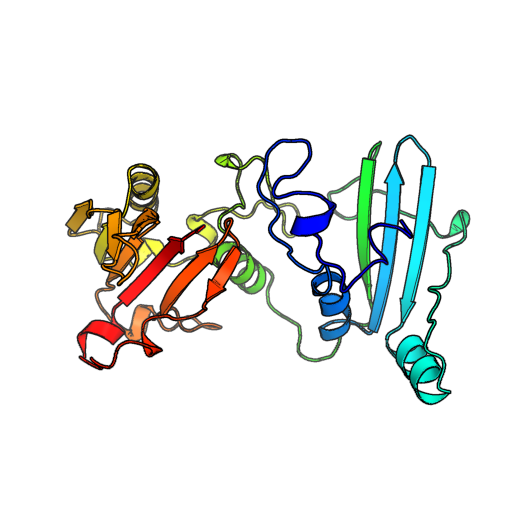63 N N . GLY A 1 194 ? -20.926 -29.067 1.147 1.00 76.75 194 GLY A N 1
ATOM 1564 C CA . GLY A 1 194 ? -19.791 -30.002 1.167 1.00 76.75 194 GLY A CA 1
ATOM 1565 C C . GLY A 1 194 ? -18.986 -30.038 2.474 1.00 76.75 194 GLY A C 1
ATOM 1566 O O . GLY A 1 194 ? -17.888 -30.595 2.478 1.00 76.75 194 GLY A O 1
ATOM 1567 N N . GLY A 1 195 ? -19.496 -29.433 3.551 1.00 77.69 195 GLY A N 1
ATOM 1568 C CA . GLY A 1 195 ? -18.848 -29.346 4.861 1.00 77.69 195 GLY A CA 1
ATOM 1569 C C . GLY A 1 195 ? -18.402 -27.929 5.226 1.00 77.69 195 GLY A C 1
ATOM 1570 O O . GLY A 1 195 ? -18.053 -27.122 4.360 1.00 77.69 195 GLY A O 1
ATOM 1571 N N . ASP A 1 196 ? -18.408 -27.645 6.527 1.00 82.50 196 ASP A N 1
ATOM 1572 C CA . ASP A 1 196 ? -18.097 -26.323 7.066 1.00 82.50 196 ASP A CA 1
ATOM 1573 C C . ASP A 1 196 ? -16.660 -25.915 6.745 1.00 82.50 196 ASP A C 1
ATOM 1575 O O . ASP A 1 196 ? -15.701 -26.655 6.990 1.00 82.50 196 ASP A O 1
ATOM 1579 N N . LYS A 1 197 ? -16.498 -24.698 6.225 1.00 87.56 197 LYS A N 1
ATOM 1580 C CA . LYS A 1 197 ? -15.182 -24.085 6.055 1.00 87.56 197 LYS A CA 1
ATOM 1581 C C . LYS A 1 197 ? -14.947 -23.048 7.133 1.00 87.56 197 LYS A C 1
ATOM 1583 O O . LYS A 1 197 ? -15.742 -22.130 7.326 1.00 87.56 197 LYS A O 1
ATOM 1588 N N . ARG A 1 198 ? -13.800 -23.189 7.792 1.00 89.62 198 ARG A N 1
ATOM 1589 C CA . ARG A 1 198 ? -13.306 -22.253 8.793 1.00 89.62 198 ARG A CA 1
ATOM 1590 C C . ARG A 1 198 ? -12.238 -21.359 8.178 1.00 89.62 198 ARG A C 1
ATOM 1592 O O . ARG A 1 198 ? -11.219 -21.849 7.698 1.00 89.62 198 ARG A O 1
ATOM 1599 N N . TYR A 1 199 ? -12.463 -20.056 8.246 1.00 92.19 199 TYR A N 1
ATOM 1600 C CA . TYR A 1 199 ? -11.514 -19.027 7.842 1.00 92.19 199 TYR A CA 1
ATOM 1601 C C . TYR A 1 199 ? -11.060 -18.224 9.054 1.00 92.19 199 TYR A C 1
ATOM 1603 O O . TYR A 1 199 ? -11.751 -18.167 10.073 1.00 92.19 199 TYR A O 1
ATOM 1611 N N . SER A 1 200 ? -9.900 -17.584 8.934 1.00 92.19 200 SER A N 1
ATOM 1612 C CA . SER A 1 200 ? -9.412 -16.636 9.927 1.00 92.19 200 SER A CA 1
ATOM 1613 C C . SER A 1 200 ? -9.145 -15.291 9.274 1.00 92.19 200 SER A C 1
ATOM 1615 O O . SER A 1 200 ? -8.688 -15.226 8.132 1.00 92.19 200 SER A O 1
ATOM 1617 N N . VAL A 1 201 ? -9.455 -14.231 10.011 1.00 93.75 201 VAL A N 1
ATOM 1618 C CA . VAL A 1 201 ? -9.165 -12.851 9.641 1.00 93.75 201 VAL A CA 1
ATOM 1619 C C . VAL A 1 201 ? -8.288 -12.200 10.699 1.00 93.75 201 VAL A C 1
ATOM 1621 O O . VAL A 1 201 ? -8.279 -12.610 11.860 1.00 93.75 201 VAL A O 1
ATOM 1624 N N . LEU A 1 202 ? -7.553 -11.171 10.301 1.00 93.38 202 LEU A N 1
ATOM 1625 C CA . LEU A 1 202 ? -6.837 -10.274 11.206 1.00 93.38 202 LEU A CA 1
ATOM 1626 C C . LEU A 1 202 ? -7.217 -8.832 10.878 1.00 93.38 202 LEU A C 1
ATOM 1628 O O . LEU A 1 202 ? -7.798 -8.568 9.827 1.00 93.38 202 LEU A O 1
ATOM 1632 N N . GLY A 1 203 ? -6.870 -7.888 11.746 1.00 94.12 203 GLY A N 1
ATOM 1633 C CA . GLY A 1 203 ? -7.017 -6.466 11.445 1.00 94.12 203 GLY A CA 1
ATOM 1634 C C . GLY A 1 203 ? -7.843 -5.722 12.477 1.00 94.12 203 GLY A C 1
ATOM 1635 O O . GLY A 1 203 ? -7.829 -6.068 13.658 1.00 94.12 203 GLY A O 1
ATOM 1636 N N . TRP A 1 204 ? -8.536 -4.675 12.040 1.00 95.94 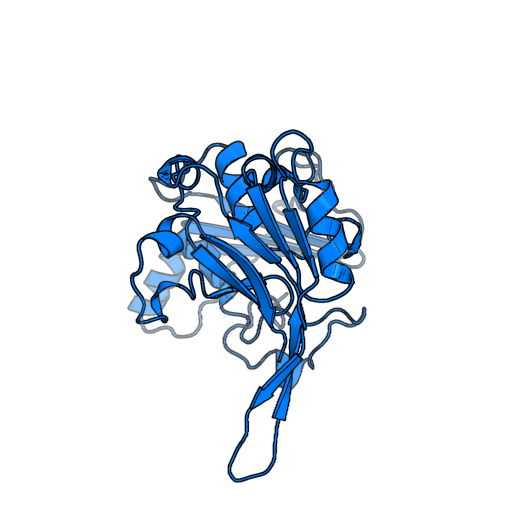204 TRP A N 1
ATOM 1637 C CA . TRP A 1 204 ? -9.274 -3.785 12.926 1.00 95.94 204 TRP A CA 1
ATOM 1638 C C . TRP A 1 204 ? -10.396 -3.033 12.207 1.00 95.94 204 TRP A C 1
ATOM 1640 O O . TRP A 1 204 ? -10.345 -2.782 11.002 1.00 95.94 204 TRP A O 1
ATOM 1650 N N . ILE A 1 205 ? -11.402 -2.642 12.979 1.00 96.56 205 ILE A N 1
ATOM 1651 C CA . ILE A 1 205 ? -12.458 -1.703 12.606 1.00 96.56 205 ILE A CA 1
ATOM 1652 C C . ILE A 1 205 ? -12.545 -0.683 13.731 1.00 96.56 205 ILE A C 1
ATOM 1654 O O . ILE A 1 205 ? -12.451 -1.037 14.901 1.00 96.56 205 ILE A O 1
ATOM 1658 N N . GLY A 1 206 ? -12.740 0.582 13.400 1.00 96.75 206 GLY A N 1
ATOM 1659 C CA . GLY A 1 206 ? -12.986 1.606 14.395 1.00 96.75 206 GLY A CA 1
ATOM 1660 C C . GLY A 1 206 ? -14.002 2.633 13.945 1.00 96.75 206 GLY A C 1
ATOM 1661 O O . GLY A 1 206 ? -14.380 2.706 12.772 1.00 96.75 206 GLY A O 1
ATOM 1662 N N . THR A 1 207 ? -14.434 3.438 14.905 1.00 97.12 207 THR A N 1
ATOM 1663 C CA . THR A 1 207 ? -15.272 4.611 14.664 1.00 97.12 207 THR A CA 1
ATOM 1664 C C . THR A 1 207 ? -14.497 5.894 14.899 1.00 97.12 207 THR A C 1
ATOM 1666 O O . THR A 1 207 ? -13.499 5.928 15.620 1.00 97.12 207 THR A O 1
ATOM 1669 N N . VAL A 1 208 ? -15.000 6.977 14.322 1.00 96.94 208 VAL A N 1
ATOM 1670 C CA . VAL A 1 208 ? -14.610 8.346 14.665 1.00 96.94 208 VAL A CA 1
ATOM 1671 C C . VAL A 1 208 ? -15.765 9.059 15.368 1.00 96.94 208 VAL A C 1
ATOM 1673 O O . VAL A 1 208 ? -16.920 8.684 15.179 1.00 96.94 208 VAL A O 1
ATOM 1676 N N . SER A 1 209 ? -15.486 10.125 16.119 1.00 95.31 209 SER A N 1
ATOM 1677 C CA . SER A 1 209 ? -16.536 10.888 16.813 1.00 95.31 209 SER A CA 1
ATOM 1678 C C . SER A 1 209 ? -17.357 11.780 15.878 1.00 95.31 209 SER A C 1
ATOM 1680 O O . SER A 1 209 ? -18.510 12.106 16.157 1.00 95.31 209 SER A O 1
ATOM 1682 N N . ASN A 1 210 ? -16.790 12.170 14.732 1.00 94.12 210 ASN A N 1
ATOM 1683 C CA . ASN A 1 210 ? -17.484 12.936 13.702 1.00 94.12 210 ASN A CA 1
ATOM 1684 C C . ASN A 1 210 ? -17.136 12.398 12.310 1.00 94.12 210 ASN A C 1
ATOM 1686 O O . ASN A 1 210 ? -15.969 12.404 11.924 1.00 94.12 210 ASN A O 1
ATOM 1690 N N . SER A 1 211 ? -18.140 12.011 11.516 1.00 93.31 211 SER A N 1
ATOM 1691 C CA . SER A 1 211 ? -17.952 11.461 10.163 1.00 93.31 211 SER A CA 1
ATOM 1692 C C . SER A 1 211 ? -17.136 12.372 9.233 1.00 93.31 211 SER A C 1
ATOM 1694 O O . SER A 1 211 ? -16.445 11.894 8.338 1.00 93.31 211 SER A O 1
ATOM 1696 N N . GLY A 1 212 ? -17.155 13.693 9.450 1.00 93.38 212 GLY A N 1
ATOM 1697 C CA . GLY A 1 212 ? -16.324 14.651 8.718 1.00 93.38 212 GLY A CA 1
ATOM 1698 C C . GLY A 1 212 ? -14.817 14.429 8.891 1.00 93.38 212 GLY A C 1
ATOM 1699 O O . GLY A 1 212 ? -14.052 14.786 8.002 1.00 93.38 212 GLY A O 1
ATOM 1700 N N . GLN A 1 213 ? -14.377 13.778 9.974 1.00 94.19 213 GLN A N 1
ATOM 1701 C CA . GLN A 1 213 ? -12.969 13.422 10.208 1.00 94.19 213 GLN A CA 1
ATOM 1702 C C . GLN A 1 213 ? -12.448 12.368 9.215 1.00 94.19 213 GLN A C 1
ATOM 1704 O O . GLN A 1 213 ? -11.232 12.259 9.009 1.00 94.19 213 GLN A O 1
ATOM 1709 N N . LEU A 1 214 ? -13.358 11.611 8.590 1.00 94.31 214 LEU A N 1
ATOM 1710 C CA . LEU A 1 214 ? -13.050 10.624 7.553 1.00 94.31 214 LEU A CA 1
ATOM 1711 C C . LEU A 1 214 ? -12.975 11.232 6.147 1.00 94.31 214 LEU A C 1
ATOM 1713 O O . LEU A 1 214 ? -12.566 10.552 5.207 1.00 94.31 214 LEU A O 1
ATOM 1717 N N . LYS A 1 215 ? -13.304 12.519 5.993 1.00 91.94 215 LYS A N 1
ATOM 1718 C CA . LYS A 1 215 ? -13.044 13.261 4.762 1.00 91.94 215 LYS A CA 1
ATOM 1719 C C . LYS A 1 215 ? -11.593 13.745 4.778 1.00 91.94 215 LYS A C 1
ATOM 1721 O O . LYS A 1 215 ? -11.279 14.752 5.406 1.00 91.94 215 LYS A O 1
ATOM 1726 N N . ASP A 1 216 ? -10.708 12.999 4.124 1.00 85.00 216 ASP A N 1
ATOM 1727 C CA . ASP A 1 216 ? -9.317 13.402 3.908 1.00 85.00 216 ASP A CA 1
ATOM 1728 C C . ASP A 1 216 ? -9.218 14.238 2.620 1.00 85.00 216 ASP A C 1
ATOM 1730 O O . ASP A 1 216 ? -10.086 14.175 1.749 1.00 85.00 216 ASP A O 1
ATOM 1734 N N . GLU A 1 217 ? -8.166 15.041 2.487 1.00 79.56 217 GLU A N 1
ATOM 1735 C CA . GLU A 1 217 ? -8.011 15.999 1.378 1.00 79.56 217 GLU A CA 1
ATOM 1736 C C . GLU A 1 217 ? -8.019 15.315 -0.005 1.00 79.56 217 GLU A C 1
ATOM 1738 O O . GLU A 1 217 ? -8.519 15.868 -0.984 1.00 79.56 217 GLU A O 1
ATOM 1743 N N . TYR A 1 218 ? -7.514 14.077 -0.067 1.00 74.88 218 TYR A N 1
ATOM 1744 C CA . TYR A 1 218 ? -7.308 13.318 -1.306 1.00 74.88 218 TYR A CA 1
ATOM 1745 C C . TYR A 1 218 ? -7.974 11.935 -1.323 1.00 74.88 218 TYR A C 1
ATOM 1747 O O . TYR A 1 218 ? -7.737 11.176 -2.270 1.00 74.88 218 TYR A O 1
ATOM 1755 N N . ASP A 1 219 ? -8.716 11.567 -0.272 1.00 81.50 219 ASP A N 1
ATOM 1756 C CA . ASP A 1 219 ? -9.309 10.234 -0.110 1.00 81.50 219 ASP A CA 1
ATOM 1757 C C . ASP A 1 219 ? -10.537 10.270 0.818 1.00 81.50 219 ASP A C 1
ATOM 1759 O O . ASP A 1 219 ? -10.644 11.111 1.710 1.00 81.50 219 ASP A O 1
ATOM 1763 N N . ASN A 1 220 ? -11.456 9.324 0.633 1.00 89.88 220 ASN A N 1
ATOM 1764 C CA . ASN A 1 220 ? -12.512 9.056 1.603 1.00 89.88 220 ASN A CA 1
ATOM 1765 C C . ASN A 1 220 ? -12.067 7.893 2.495 1.00 89.88 220 ASN A C 1
ATOM 1767 O O . ASN A 1 220 ? -11.877 6.774 2.016 1.00 89.88 220 ASN A O 1
ATOM 1771 N N . LEU A 1 221 ? -11.895 8.164 3.787 1.00 93.94 221 LEU A N 1
ATOM 1772 C CA . LEU A 1 221 ? -11.487 7.168 4.775 1.00 93.94 221 LEU A CA 1
ATOM 1773 C C . LEU A 1 221 ? -12.661 6.355 5.319 1.00 93.94 221 LEU A C 1
ATOM 1775 O O . LEU A 1 221 ? -12.429 5.383 6.028 1.00 93.94 221 LEU A O 1
ATOM 1779 N N . ASN A 1 222 ? -13.902 6.734 5.008 1.00 94.94 222 ASN A N 1
ATOM 1780 C CA . ASN A 1 222 ? -15.077 5.970 5.396 1.00 94.94 222 ASN A CA 1
ATOM 1781 C C . ASN A 1 222 ? -15.217 4.724 4.517 1.00 94.94 222 ASN A C 1
ATOM 1783 O O . ASN A 1 222 ? -15.977 4.711 3.553 1.00 94.94 222 ASN A O 1
ATOM 1787 N N . LYS A 1 223 ? -14.394 3.725 4.828 1.00 94.44 223 LYS A N 1
ATOM 1788 C CA . LYS A 1 223 ? -14.292 2.444 4.140 1.00 94.44 223 LYS A CA 1
ATOM 1789 C C . LYS A 1 223 ? -13.697 1.407 5.078 1.00 94.44 223 LYS A C 1
ATOM 1791 O O . LYS A 1 223 ? -12.849 1.728 5.913 1.00 94.44 223 LYS A O 1
ATOM 1796 N N . ILE A 1 224 ? -14.105 0.158 4.900 1.00 95.62 224 ILE A N 1
ATOM 1797 C CA . ILE A 1 224 ? -13.371 -0.982 5.447 1.00 95.62 224 ILE A CA 1
ATOM 1798 C C . ILE A 1 224 ? -12.679 -1.659 4.270 1.00 95.62 224 ILE A C 1
ATOM 1800 O O . ILE A 1 224 ? -13.335 -2.115 3.333 1.00 95.62 224 ILE A O 1
ATOM 1804 N N . VAL A 1 225 ? -11.350 -1.675 4.296 1.00 96.00 225 VAL A N 1
ATOM 1805 C CA . VAL A 1 225 ? -10.549 -2.281 3.232 1.00 96.00 225 VAL A CA 1
ATOM 1806 C C . VAL A 1 225 ? -10.292 -3.757 3.512 1.00 96.00 225 VAL A C 1
ATOM 1808 O O . VAL A 1 225 ? -10.153 -4.152 4.671 1.00 96.00 225 VAL A O 1
ATOM 1811 N N . VAL A 1 226 ? -10.145 -4.559 2.455 1.00 95.88 226 VAL A N 1
ATOM 1812 C CA . VAL A 1 226 ? -9.631 -5.934 2.563 1.00 95.88 226 VAL A CA 1
ATOM 1813 C C . VAL A 1 226 ? -8.218 -6.001 2.006 1.00 95.88 226 VAL A C 1
ATOM 1815 O O . VAL A 1 226 ? -7.960 -5.644 0.851 1.00 95.88 226 VAL A O 1
ATOM 1818 N N . MET A 1 227 ? -7.310 -6.490 2.838 1.00 94.44 227 MET A N 1
ATOM 1819 C CA . MET A 1 227 ? -5.914 -6.758 2.543 1.00 94.44 227 MET A CA 1
ATOM 1820 C C . MET A 1 227 ? -5.725 -8.252 2.290 1.00 94.44 227 MET A C 1
ATOM 1822 O O . MET A 1 227 ? -6.256 -9.087 3.016 1.00 94.44 227 MET A O 1
ATOM 1826 N N . VAL A 1 228 ? -4.938 -8.578 1.267 1.00 92.44 228 VAL A N 1
ATOM 1827 C CA . VAL A 1 228 ? -4.550 -9.952 0.928 1.00 92.44 228 VAL A CA 1
ATOM 1828 C C . VAL A 1 228 ? -3.046 -9.984 0.708 1.00 92.44 228 VAL A C 1
ATOM 1830 O O . VAL A 1 228 ? -2.516 -9.249 -0.135 1.00 92.44 228 VAL A O 1
ATOM 1833 N N . ARG A 1 229 ? -2.344 -10.828 1.467 1.00 89.88 229 ARG A N 1
ATOM 1834 C CA . ARG A 1 229 ? -0.876 -10.924 1.512 1.00 89.88 229 ARG A CA 1
ATOM 1835 C C . ARG A 1 229 ? -0.244 -9.538 1.680 1.00 89.88 229 ARG A C 1
ATOM 1837 O O . ARG A 1 229 ? 0.693 -9.166 0.973 1.00 89.88 229 ARG A O 1
ATOM 1844 N N . GLY A 1 230 ? -0.876 -8.752 2.552 1.00 90.00 230 GLY A N 1
ATOM 1845 C CA . GLY A 1 230 ? -0.588 -7.367 2.904 1.00 90.00 230 GLY A CA 1
ATOM 1846 C C . GLY A 1 230 ? -0.573 -6.335 1.769 1.00 90.00 230 GLY A C 1
ATOM 1847 O O . GLY A 1 230 ? 0.118 -5.314 1.841 1.00 90.00 230 GLY A O 1
ATOM 1848 N N . LYS A 1 231 ? -1.379 -6.572 0.731 1.00 92.31 231 LYS A N 1
ATOM 1849 C CA . LYS A 1 231 ? -1.737 -5.589 -0.296 1.00 92.31 231 LYS A CA 1
ATOM 1850 C C . LYS A 1 231 ? -3.251 -5.383 -0.320 1.00 92.31 231 LYS A C 1
ATOM 1852 O O . LYS A 1 231 ? -4.000 -6.351 -0.255 1.00 92.31 231 LYS A O 1
ATOM 1857 N N . LEU A 1 232 ? -3.681 -4.142 -0.530 1.00 93.94 232 LEU A N 1
ATOM 1858 C CA . LEU A 1 232 ? -5.081 -3.798 -0.768 1.00 93.94 232 LEU A CA 1
ATOM 1859 C C . LEU A 1 232 ? -5.667 -4.583 -1.950 1.00 93.94 232 LEU A C 1
ATOM 1861 O O . LEU A 1 232 ? -5.182 -4.468 -3.085 1.00 93.94 232 LEU A O 1
ATOM 1865 N N . ALA A 1 233 ? -6.704 -5.369 -1.670 1.00 92.94 233 ALA A N 1
ATOM 1866 C CA . ALA A 1 233 ?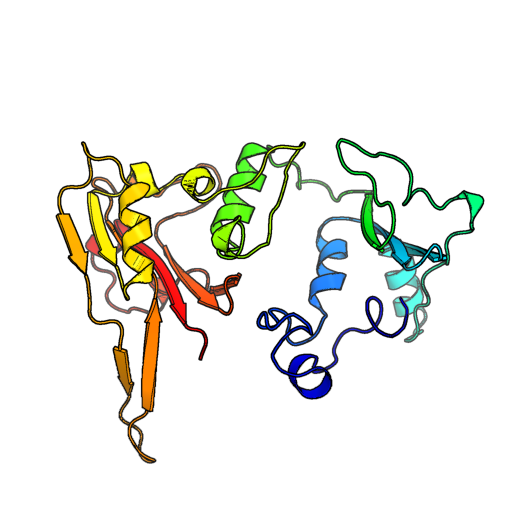 -7.419 -6.200 -2.632 1.00 92.94 233 ALA A CA 1
ATOM 1867 C C . ALA A 1 233 ? -8.820 -5.653 -2.930 1.00 92.94 233 ALA A C 1
ATOM 1869 O O . ALA A 1 233 ? -9.196 -5.578 -4.099 1.00 92.94 233 ALA A O 1
ATOM 1870 N N . GLN A 1 234 ? -9.544 -5.215 -1.897 1.00 93.31 234 GLN A N 1
ATOM 1871 C CA . GLN A 1 234 ? -10.849 -4.566 -2.020 1.00 93.31 234 GLN A CA 1
ATOM 1872 C C . GLN A 1 234 ? -10.840 -3.232 -1.272 1.00 93.31 234 GLN A C 1
ATOM 1874 O O . GLN A 1 234 ? -10.437 -3.164 -0.113 1.00 93.31 234 GLN A O 1
ATOM 1879 N N . GLU A 1 235 ? -11.260 -2.171 -1.961 1.00 92.50 235 GLU A N 1
ATOM 1880 C CA . GLU A 1 235 ? -11.208 -0.792 -1.453 1.00 92.50 235 GLU A CA 1
ATOM 1881 C C . GLU A 1 235 ? -12.256 -0.515 -0.374 1.00 92.50 235 GLU A C 1
ATOM 1883 O O . GLU A 1 235 ? -11.997 0.267 0.530 1.00 92.50 235 GLU A O 1
ATOM 1888 N N . ASP A 1 236 ? -13.453 -1.090 -0.481 1.00 93.88 236 ASP A N 1
ATOM 1889 C CA . ASP A 1 236 ? -14.534 -0.768 0.446 1.00 93.88 236 ASP A CA 1
ATOM 1890 C C . ASP A 1 236 ? -15.597 -1.866 0.475 1.00 93.88 236 ASP A C 1
ATOM 1892 O O . ASP A 1 236 ? -16.378 -1.992 -0.470 1.00 93.88 236 ASP A O 1
ATOM 1896 N N . ILE A 1 237 ? -15.618 -2.652 1.553 1.00 92.88 237 ILE A N 1
ATOM 1897 C CA . ILE A 1 237 ? -16.663 -3.659 1.782 1.00 92.88 237 ILE A CA 1
ATOM 1898 C C . ILE A 1 237 ? -17.948 -3.049 2.341 1.00 92.88 237 ILE A C 1
ATOM 1900 O O . ILE A 1 237 ? -18.983 -3.697 2.269 1.00 92.88 237 ILE A O 1
ATOM 1904 N N . LEU A 1 238 ? -17.934 -1.810 2.863 1.00 90.00 238 LEU A N 1
ATOM 1905 C CA . LEU A 1 238 ? -19.148 -1.184 3.411 1.00 90.00 238 LEU A CA 1
ATOM 1906 C C . LEU A 1 238 ? -20.237 -1.025 2.344 1.00 90.00 238 LEU A C 1
ATOM 1908 O O . LEU A 1 238 ? -21.419 -1.045 2.668 1.00 90.00 238 LEU A O 1
ATOM 1912 N N . LYS A 1 239 ? -19.842 -0.909 1.072 1.00 85.69 239 LYS A N 1
ATOM 1913 C CA . LYS A 1 239 ? -20.754 -0.815 -0.078 1.00 85.69 239 LYS A CA 1
ATOM 1914 C C . LYS A 1 239 ? -21.540 -2.092 -0.350 1.00 85.69 239 LYS A C 1
ATOM 1916 O O . LYS A 1 239 ? -22.593 -2.011 -0.976 1.00 85.69 239 LYS A O 1
ATOM 1921 N N . ASP A 1 240 ? -21.031 -3.237 0.094 1.00 85.00 240 ASP A N 1
ATOM 1922 C CA . ASP A 1 240 ? -21.678 -4.531 -0.118 1.00 85.00 240 ASP A CA 1
ATOM 1923 C C . ASP A 1 240 ? -22.739 -4.811 0.961 1.00 85.00 240 ASP A C 1
ATOM 1925 O O . ASP A 1 240 ? -23.613 -5.659 0.775 1.00 85.00 240 ASP A O 1
ATOM 1929 N N . PHE A 1 241 ? -22.719 -4.066 2.074 1.00 81.00 241 PHE A N 1
ATOM 1930 C CA . PHE A 1 241 ? -23.745 -4.148 3.109 1.00 81.00 241 PHE A CA 1
ATOM 1931 C C . PHE A 1 241 ? -24.962 -3.307 2.724 1.00 81.00 241 PHE A C 1
ATOM 1933 O O . PHE A 1 241 ? -24.878 -2.107 2.469 1.00 81.00 241 PHE A O 1
ATOM 1940 N N . THR A 1 242 ? -26.134 -3.938 2.722 1.00 65.44 242 THR A N 1
ATOM 1941 C CA . THR A 1 242 ? -27.405 -3.282 2.374 1.00 65.44 242 THR A CA 1
ATOM 1942 C C . THR A 1 242 ? -27.909 -2.350 3.486 1.00 65.44 242 THR A C 1
ATOM 1944 O O . THR A 1 242 ? -28.751 -1.484 3.242 1.00 65.44 242 THR A O 1
ATOM 1947 N N . GLU A 1 243 ? -27.384 -2.485 4.707 1.00 65.06 243 GLU A N 1
ATOM 1948 C CA . GLU A 1 243 ? -27.705 -1.618 5.843 1.00 65.06 243 GLU A CA 1
ATOM 1949 C C . GLU A 1 243 ? -26.978 -0.267 5.741 1.00 65.06 243 GLU A C 1
ATOM 1951 O O . GLU A 1 243 ? -25.928 -0.026 6.333 1.00 65.06 243 GLU A O 1
ATOM 1956 N N . GLY A 1 244 ? -27.584 0.669 5.010 1.00 62.31 244 GLY A N 1
ATOM 1957 C CA . GLY A 1 244 ? -27.150 2.069 4.897 1.00 62.31 244 GLY A CA 1
ATOM 1958 C C . GLY A 1 244 ? -27.427 2.930 6.140 1.00 62.31 244 GLY A C 1
ATOM 1959 O O . GLY A 1 244 ? -27.753 4.111 6.006 1.00 62.31 244 GLY A O 1
ATOM 1960 N N . GLY A 1 245 ? -27.357 2.354 7.344 1.00 72.94 245 GLY A N 1
ATOM 1961 C CA . GLY A 1 245 ? -27.616 3.068 8.594 1.00 72.94 245 GLY A CA 1
ATOM 1962 C C . GLY A 1 245 ? -26.630 4.219 8.821 1.00 72.94 245 GLY A C 1
ATOM 1963 O O . GLY A 1 245 ? -25.487 4.169 8.378 1.00 72.94 245 GLY A O 1
ATOM 1964 N N . LEU A 1 246 ? -27.050 5.269 9.539 1.00 79.94 246 LEU A N 1
ATOM 1965 C CA . LEU A 1 246 ? -26.226 6.469 9.769 1.00 79.94 246 LEU A CA 1
ATOM 1966 C C . LEU A 1 246 ? -24.862 6.147 10.414 1.00 79.94 246 LEU A C 1
ATOM 1968 O O . LEU A 1 246 ? -23.889 6.856 10.167 1.00 79.94 246 LEU A O 1
ATOM 1972 N N . PHE A 1 247 ? -24.790 5.062 11.190 1.00 83.31 247 PHE A N 1
ATOM 1973 C CA . PHE A 1 247 ? -23.577 4.590 11.856 1.00 83.31 247 PHE A CA 1
ATOM 1974 C C . PHE A 1 247 ? -22.456 4.214 10.877 1.00 83.31 247 PHE A C 1
ATOM 1976 O O . PHE A 1 247 ? -21.285 4.423 11.192 1.00 83.31 247 PHE A O 1
ATOM 1983 N N . SER A 1 248 ? -22.784 3.728 9.672 1.00 88.44 248 SER A N 1
ATOM 1984 C CA . SER A 1 248 ? -21.774 3.290 8.703 1.00 88.44 248 SER A CA 1
ATOM 1985 C C . SER A 1 248 ? -20.872 4.436 8.254 1.00 88.44 248 SER A C 1
ATOM 1987 O O . SER A 1 248 ? -19.708 4.197 7.956 1.00 88.44 248 SER A O 1
ATOM 1989 N N . LYS A 1 249 ? -21.352 5.689 8.319 1.00 91.12 249 LYS A N 1
ATOM 1990 C CA . LYS A 1 249 ? -20.600 6.913 7.979 1.00 91.12 249 LYS A CA 1
ATOM 1991 C C . LYS A 1 249 ? -19.453 7.241 8.936 1.00 91.12 249 LYS A C 1
ATOM 1993 O O . LYS A 1 249 ? -18.666 8.143 8.653 1.00 91.12 249 LYS A O 1
ATOM 1998 N N . TYR A 1 250 ? -19.390 6.563 10.077 1.00 95.25 250 TYR A N 1
ATOM 1999 C CA . TYR A 1 250 ? -18.370 6.773 11.103 1.00 95.25 250 TYR A CA 1
ATOM 2000 C C . TYR A 1 250 ? -17.305 5.676 11.088 1.00 95.25 250 TYR A C 1
ATOM 2002 O O . TYR A 1 250 ? -16.326 5.795 11.819 1.00 95.25 250 TYR A O 1
ATOM 2010 N N . LEU A 1 251 ? -17.482 4.631 10.272 1.00 96.00 251 LEU A N 1
ATOM 2011 C CA . LEU A 1 251 ? -16.612 3.462 10.249 1.00 96.00 251 LEU A CA 1
ATOM 2012 C C . LEU A 1 251 ? -15.382 3.659 9.364 1.00 96.00 251 LEU A C 1
ATOM 2014 O O . LEU A 1 251 ? -15.449 4.235 8.278 1.00 96.00 251 LEU A O 1
ATOM 2018 N N . ILE A 1 252 ? -14.271 3.098 9.816 1.00 96.62 252 ILE A N 1
ATOM 2019 C CA . ILE A 1 252 ? -13.039 2.898 9.057 1.00 96.62 252 ILE A CA 1
ATOM 2020 C C . ILE A 1 252 ? -12.420 1.578 9.514 1.00 96.62 252 ILE A C 1
ATOM 2022 O O . ILE A 1 252 ? -12.528 1.221 10.684 1.00 96.62 252 ILE A O 1
ATOM 2026 N N . GLY A 1 253 ? -11.766 0.840 8.626 1.00 95.81 253 GLY A N 1
ATOM 2027 C CA . GLY A 1 253 ? -11.082 -0.379 9.045 1.00 95.81 253 GLY A CA 1
ATOM 2028 C C . GLY A 1 253 ? -10.212 -1.004 7.974 1.00 95.81 253 GLY A C 1
ATOM 2029 O O . GLY A 1 253 ? -10.246 -0.617 6.807 1.00 95.81 253 GLY A O 1
ATOM 2030 N N . GLU A 1 254 ? -9.447 -1.999 8.397 1.00 95.50 254 GLU A N 1
ATOM 2031 C CA . GLU A 1 254 ? -8.576 -2.825 7.569 1.00 95.50 254 GLU A CA 1
ATOM 2032 C C . GLU A 1 254 ? -8.697 -4.271 8.041 1.00 95.50 254 GLU A C 1
ATOM 2034 O O . GLU A 1 254 ? -8.347 -4.575 9.179 1.00 95.50 254 GLU A O 1
ATOM 2039 N N . ILE A 1 255 ? -9.172 -5.157 7.168 1.00 95.12 255 ILE A N 1
ATOM 2040 C CA . ILE A 1 255 ? -9.304 -6.591 7.430 1.00 95.12 255 ILE A CA 1
ATOM 2041 C C . ILE A 1 255 ? -8.342 -7.355 6.529 1.00 95.12 255 ILE A C 1
ATOM 2043 O O . ILE A 1 255 ? -8.291 -7.121 5.328 1.00 95.12 255 ILE A O 1
ATOM 2047 N N . HIS A 1 256 ? -7.582 -8.282 7.094 1.00 94.06 256 HIS A N 1
ATOM 2048 C CA . HIS A 1 256 ? -6.665 -9.160 6.376 1.00 94.06 256 HIS A CA 1
ATOM 2049 C C . HIS A 1 256 ? -7.316 -10.528 6.240 1.00 94.06 256 HIS A C 1
ATOM 2051 O O . HIS A 1 256 ? -7.712 -11.128 7.240 1.00 94.06 256 HIS A O 1
ATOM 2057 N N . ALA A 1 257 ? -7.438 -10.996 5.003 1.00 93.31 257 ALA A N 1
ATOM 2058 C CA . ALA A 1 257 ? -8.102 -12.243 4.649 1.00 93.31 257 ALA A CA 1
ATOM 2059 C C . ALA A 1 257 ? -7.281 -12.953 3.563 1.00 93.31 257 ALA A C 1
ATOM 2061 O O . ALA A 1 257 ? -7.447 -12.697 2.375 1.00 93.31 257 ALA A O 1
ATOM 2062 N N . ASP A 1 258 ? -6.356 -13.820 3.976 1.00 87.75 258 ASP A N 1
ATOM 2063 C CA . ASP A 1 258 ? -5.333 -14.402 3.089 1.00 87.75 258 ASP A CA 1
ATOM 2064 C C . ASP A 1 258 ? -5.735 -15.730 2.414 1.00 87.75 258 ASP A C 1
ATOM 2066 O O . ASP A 1 258 ? -4.900 -16.356 1.750 1.00 87.75 258 ASP A O 1
ATOM 2070 N N . PHE A 1 259 ? -6.992 -16.150 2.588 1.00 84.75 259 PHE A N 1
ATOM 2071 C CA . PHE A 1 259 ? -7.549 -17.414 2.097 1.00 84.75 259 PHE A CA 1
ATOM 2072 C C . PHE A 1 259 ? -8.017 -17.384 0.633 1.00 84.75 259 PHE A C 1
ATOM 2074 O O . PHE A 1 259 ? -8.235 -16.289 0.067 1.00 84.75 259 PHE A O 1
#

InterPro domains:
  IPR036890 Histidine kinase/HSP90-like ATPase superfamily [G3DSA:3.30.565.10] (1-132)
  IPR036890 Histidine kinase/HSP90-like ATPase superfamily [SSF55874] (15-161)

Sequence (259 aa):
MNGKYLTVGYEKRTIEGDNTNEGRPLMGRKGIGKLSLFSIANIIRVESLKDGEKHGLEMSAEKIKEEISKGNQNYKPAPLDNGDLTIDEEIGVVKIIEHGTRITITDIKKGLWQTPAALRKRIARRFSIIGSDYGFEVNIDGKPINIPDRDYFHKIQYLWYFGEEGTKYKEYCKEDKLELEEKRENTINIELEGGDKRYSVLGWIGTVSNSGQLKDEYDNLNKIVVMVRGKLAQEDILKDFTEGGLFSKYLIGEIHADF

Secondary structure (DSSP, 8-state):
-TTTTS--SS-HHHHH-SB-TTSPBP--SSSGGGGGGGGTEEEEEEEEEETTEEEEEEEEHHHHHHHHHTT-----PEEPPGGG--TTS-BTTB---SEEEEEEEEEEPTT----HHHHHHHHHHHBTT-BGGGTB--EETTEE--GGGG--GGGEEEEEEESGGGGGGGGGS-TTT--EEEEE--EEEE--TT-PEEEE-EEEEEEESSGGGGB-SS-B---EEEEETTEEEES-SGGG-S---GGGGGEEEEEE---

pLDDT: mean 88.01, std 7.44, range [61.69, 97.5]